Protein AF-A0A916TCN3-F1 (afdb_monomer_lite)

Sequence (273 aa):
MRTTDQKYGKAVLRIGADKDGTWIGVVILGGKVIGEKLHDEDRNRLRARLMNLAGTAHPNYFGMEGAIARFLKFMPGGFAGQRYTAHDGERRYKVDAHKTLMTLLPLTAAEKATDADGKTLAAAFKKDELWTHMPSLQESTRLREVLAEHGGAFLRAAAAFANGEFNSGIAGMRNAIAPHGTLTWPIATYLPFLWSPEQHMFLKPTATRDFAERIGHRFAIEYDSEITADVYRSLLDLADDTAAGIAQLGPADRIDVQSFIWVVGEYREENLP

pLDDT: mean 94.23, std 5.18, range [60.16, 98.88]

Secondary structure (DSSP, 8-state):
--EEEEEETTEEEEEEE-TTS-EEEEEEETTEEEEEEEEESSHHHHHHHHHHHHHTTSTT--HHHHHHHHHHHHSTTGGGSHHHHSTTSTTHHHHHHHHHHHHH--HHHHTT--HHHHHHHHHHHHTTTT-S--S-HHHHHHHHHHHHHHHHHHHHHHHHHHTT-HHHHHHHHHHHHGGG----HHHHHHHHHHH-TTT-----HHHHHHHHHHHT-THHHH--SS--HHHHHHHHHHHHHHHHHTGGG---SHHHHHHHHHHHHH--GGG--

Radius of gyration: 20.25 Å; chains: 1; bounding box: 44×29×62 Å

Organism: NCBI:txid1779358

Structure (mmCIF, N/CA/C/O backbone):
data_AF-A0A916TCN3-F1
#
_entry.id   AF-A0A916TCN3-F1
#
loop_
_atom_site.group_PDB
_atom_site.id
_atom_site.type_symbol
_atom_site.label_atom_id
_atom_site.label_alt_id
_atom_site.label_comp_id
_atom_site.label_asym_id
_atom_site.label_entity_id
_atom_site.label_seq_id
_atom_site.pdbx_PDB_ins_code
_atom_site.Cartn_x
_atom_site.Cartn_y
_atom_site.Cartn_z
_atom_site.occupancy
_atom_site.B_iso_or_equiv
_atom_site.auth_seq_id
_atom_site.auth_comp_id
_atom_site.auth_asym_id
_atom_site.auth_atom_id
_atom_site.pdbx_PDB_model_num
ATOM 1 N N . MET A 1 1 ? 5.441 2.539 38.676 1.00 60.16 1 MET A N 1
ATOM 2 C CA . MET A 1 1 ? 5.410 1.985 37.305 1.00 60.16 1 MET A CA 1
ATOM 3 C C . MET A 1 1 ? 5.711 3.124 36.343 1.00 60.16 1 MET A C 1
ATOM 5 O O . MET A 1 1 ? 5.004 4.123 36.391 1.00 60.16 1 MET A O 1
ATOM 9 N N . ARG A 1 2 ? 6.809 3.060 35.577 1.00 76.94 2 ARG A N 1
ATOM 10 C CA . ARG A 1 2 ? 7.176 4.135 34.638 1.00 76.94 2 ARG A CA 1
ATOM 11 C C . ARG A 1 2 ? 6.196 4.085 33.465 1.00 76.94 2 ARG A C 1
ATOM 13 O O . ARG A 1 2 ? 6.160 3.088 32.751 1.00 76.94 2 ARG A O 1
ATOM 20 N N . THR A 1 3 ? 5.382 5.120 33.307 1.00 85.19 3 THR A N 1
ATOM 21 C CA . THR A 1 3 ? 4.497 5.282 32.150 1.00 85.19 3 THR A CA 1
ATOM 22 C C . THR A 1 3 ? 5.115 6.257 31.158 1.00 85.19 3 THR A C 1
ATOM 24 O O . THR A 1 3 ? 5.844 7.171 31.544 1.00 85.19 3 THR A O 1
ATOM 27 N N . THR A 1 4 ? 4.830 6.066 29.877 1.00 91.19 4 THR A N 1
ATOM 28 C CA . THR A 1 4 ? 5.165 6.999 28.802 1.00 91.19 4 THR A CA 1
ATOM 29 C C . THR A 1 4 ? 3.874 7.510 28.188 1.00 91.19 4 THR A C 1
ATOM 31 O O . THR A 1 4 ? 3.019 6.711 27.804 1.00 91.19 4 THR A O 1
ATOM 34 N N . ASP A 1 5 ? 3.762 8.830 28.086 1.00 92.94 5 ASP A N 1
ATOM 35 C CA . ASP A 1 5 ? 2.663 9.496 27.398 1.00 92.94 5 ASP A CA 1
ATOM 36 C C . ASP A 1 5 ? 3.127 9.895 25.998 1.00 92.94 5 ASP A C 1
ATOM 38 O O . ASP A 1 5 ? 4.166 10.538 25.833 1.00 92.94 5 ASP A O 1
ATOM 42 N N . GLN A 1 6 ? 2.347 9.524 24.990 1.00 90.25 6 GLN A N 1
ATOM 43 C CA . GLN A 1 6 ? 2.579 9.893 23.601 1.00 90.25 6 GLN A CA 1
ATOM 44 C C . GLN A 1 6 ? 1.335 10.579 23.042 1.00 90.25 6 GLN A C 1
ATOM 46 O O . GLN A 1 6 ? 0.222 10.083 23.195 1.00 90.25 6 GLN A O 1
ATOM 51 N N . LYS A 1 7 ? 1.507 11.721 22.372 1.00 89.06 7 LYS A N 1
ATOM 52 C CA . LYS A 1 7 ? 0.395 12.395 21.690 1.00 89.06 7 LYS A CA 1
ATOM 53 C C . LYS A 1 7 ? 0.013 11.655 20.407 1.00 89.06 7 LYS A C 1
ATOM 55 O O . LYS A 1 7 ? 0.890 11.224 19.663 1.00 89.06 7 LYS A O 1
ATOM 60 N N . TYR A 1 8 ? -1.287 11.568 20.145 1.00 84.44 8 TYR A N 1
ATOM 61 C CA . TYR A 1 8 ? -1.874 11.020 18.926 1.00 84.44 8 TYR A CA 1
ATOM 62 C C . TYR A 1 8 ? -3.092 11.865 18.533 1.00 84.44 8 TYR A C 1
ATOM 64 O O . TYR A 1 8 ? -4.164 11.757 19.130 1.00 84.44 8 TYR A O 1
ATOM 72 N N . GLY A 1 9 ? -2.909 12.788 17.584 1.00 81.62 9 GLY A N 1
ATOM 73 C CA . GLY A 1 9 ? -3.906 13.820 17.291 1.00 81.62 9 GLY A CA 1
ATOM 74 C C . GLY A 1 9 ? -4.278 14.616 18.552 1.00 81.62 9 GLY A C 1
ATOM 75 O O . GLY A 1 9 ? -3.415 15.205 19.204 1.00 81.62 9 GLY A O 1
ATOM 76 N N . LYS A 1 10 ? -5.568 14.612 18.914 1.00 86.19 10 LYS A N 1
ATOM 77 C CA . LYS A 1 10 ? -6.085 15.222 20.158 1.00 86.19 10 LYS A CA 1
ATOM 78 C C . LYS A 1 10 ? -6.012 14.294 21.380 1.00 86.19 10 LYS A C 1
ATOM 80 O O . LYS A 1 10 ? -6.291 14.743 22.491 1.00 86.19 10 LYS A O 1
ATOM 85 N N . ALA A 1 11 ? -5.675 13.022 21.185 1.00 91.62 11 ALA A N 1
ATOM 86 C CA . ALA A 1 11 ? -5.582 12.025 22.240 1.00 91.62 11 ALA A CA 1
ATOM 87 C C . ALA A 1 11 ? -4.152 11.899 22.795 1.00 91.62 11 ALA A C 1
ATOM 89 O O . ALA A 1 11 ? -3.165 12.296 22.170 1.00 91.62 11 ALA A O 1
ATOM 90 N N . VAL A 1 12 ? -4.045 11.307 23.982 1.00 94.25 12 VAL A N 1
ATOM 91 C CA . VAL A 1 12 ? -2.795 10.872 24.607 1.00 94.25 12 VAL A CA 1
ATOM 92 C C . VAL A 1 12 ? -2.867 9.365 24.813 1.00 94.25 12 VAL A C 1
ATOM 94 O O . VAL A 1 12 ? -3.771 8.868 25.480 1.00 94.25 12 VAL A O 1
ATOM 97 N N . LEU A 1 13 ? -1.905 8.641 24.254 1.00 95.12 13 LEU A N 1
ATOM 98 C CA . LEU A 1 13 ? -1.701 7.221 24.505 1.00 95.12 13 LEU A CA 1
ATOM 99 C C . LEU A 1 13 ? -0.779 7.103 25.715 1.00 95.12 13 LEU A C 1
ATOM 101 O O . LEU A 1 13 ? 0.375 7.535 25.660 1.00 95.12 13 LEU A O 1
ATOM 105 N N . ARG A 1 14 ? -1.281 6.541 26.812 1.00 95.50 14 ARG A N 1
ATOM 106 C CA . ARG A 1 14 ? -0.484 6.286 28.014 1.00 95.50 14 ARG A CA 1
ATOM 107 C C . ARG A 1 14 ? -0.172 4.804 28.091 1.00 95.50 14 ARG A C 1
ATOM 109 O O . ARG A 1 14 ? -1.087 4.001 28.245 1.00 95.50 14 ARG A O 1
ATOM 116 N N . ILE A 1 15 ? 1.109 4.459 28.018 1.00 95.94 15 ILE A N 1
ATOM 117 C CA . ILE A 1 15 ? 1.599 3.075 28.030 1.00 95.94 15 ILE A CA 1
ATOM 118 C C . ILE A 1 15 ? 2.517 2.875 29.235 1.00 95.94 15 ILE A C 1
ATOM 120 O O . ILE A 1 15 ? 3.357 3.725 29.525 1.00 95.94 15 ILE A O 1
ATOM 124 N N . GLY A 1 16 ? 2.397 1.749 29.930 1.00 93.56 16 GLY A N 1
ATOM 125 C CA . GLY A 1 16 ? 3.313 1.337 30.993 1.00 93.56 16 GLY A CA 1
ATOM 126 C C . GLY A 1 16 ? 3.580 -0.165 30.966 1.00 93.56 16 GLY A C 1
ATOM 127 O O . GLY A 1 16 ? 2.872 -0.910 30.295 1.00 93.56 16 GLY A O 1
ATOM 128 N N . ALA A 1 17 ? 4.609 -0.595 31.693 1.00 91.50 17 ALA A N 1
ATOM 129 C CA . ALA A 1 17 ? 4.907 -2.013 31.900 1.00 91.50 17 ALA A CA 1
ATOM 130 C C . ALA A 1 17 ? 4.019 -2.589 33.009 1.00 91.50 17 ALA A C 1
ATOM 132 O O . ALA A 1 17 ? 3.982 -2.015 34.096 1.00 91.50 17 ALA A O 1
ATOM 133 N N . ASP A 1 18 ? 3.320 -3.687 32.746 1.00 87.31 18 ASP A N 1
ATOM 134 C CA . ASP A 1 18 ? 2.505 -4.402 33.728 1.00 87.31 18 ASP A CA 1
ATOM 135 C C . ASP A 1 18 ? 3.360 -5.345 34.599 1.00 87.31 18 ASP A C 1
ATOM 137 O O . ASP A 1 18 ? 4.574 -5.471 34.412 1.00 87.31 18 ASP A O 1
ATOM 141 N N . LYS A 1 19 ? 2.738 -5.992 35.590 1.00 78.88 19 LYS A N 1
ATOM 142 C CA . LYS A 1 19 ? 3.428 -6.832 36.585 1.00 78.88 19 LYS A CA 1
ATOM 143 C C . LYS A 1 19 ? 4.069 -8.096 36.002 1.00 78.88 19 LYS A C 1
ATOM 145 O O . LYS A 1 19 ? 5.081 -8.537 36.539 1.00 78.88 19 LYS A O 1
ATOM 150 N N . ASP A 1 20 ? 3.537 -8.612 34.897 1.00 84.00 20 ASP A N 1
ATOM 151 C CA . ASP A 1 20 ? 3.926 -9.911 34.328 1.00 84.00 20 ASP A CA 1
ATOM 152 C C . ASP A 1 20 ? 4.874 -9.785 33.121 1.00 84.00 20 ASP A C 1
ATOM 154 O O . ASP A 1 20 ? 5.005 -10.699 32.314 1.00 84.00 20 ASP A O 1
ATOM 158 N N . GLY A 1 21 ? 5.521 -8.626 32.953 1.00 78.94 21 GLY A N 1
ATOM 159 C CA . GLY A 1 21 ? 6.377 -8.346 31.792 1.00 78.94 21 GLY A CA 1
ATOM 160 C C . GLY A 1 21 ? 5.607 -7.984 30.516 1.00 78.94 21 GLY A C 1
ATOM 161 O O . GLY A 1 21 ? 6.226 -7.725 29.485 1.00 78.94 21 GLY A O 1
ATOM 162 N N . THR A 1 22 ? 4.277 -7.912 30.591 1.00 91.69 22 THR A N 1
ATOM 163 C CA . THR A 1 22 ? 3.406 -7.414 29.522 1.00 91.69 22 THR A CA 1
ATOM 164 C C . THR A 1 22 ? 3.315 -5.887 29.542 1.00 91.69 22 THR A C 1
ATOM 166 O O . THR A 1 22 ? 3.797 -5.207 30.453 1.00 91.69 22 THR A O 1
ATOM 169 N N . TRP A 1 23 ? 2.703 -5.319 28.509 1.00 94.94 23 TRP A N 1
ATOM 170 C CA . TRP A 1 23 ? 2.430 -3.895 28.393 1.00 94.94 23 TRP A CA 1
ATOM 171 C C . TRP A 1 23 ? 0.950 -3.625 28.565 1.00 94.94 23 TRP A C 1
ATOM 173 O O . TRP A 1 23 ? 0.095 -4.392 28.128 1.00 94.94 23 TRP A O 1
ATOM 183 N N . ILE A 1 24 ? 0.657 -2.476 29.158 1.00 95.44 24 ILE A N 1
ATOM 184 C CA . ILE A 1 24 ? -0.699 -2.030 29.419 1.00 95.44 24 ILE A CA 1
ATOM 185 C C . ILE A 1 24 ? -0.850 -0.569 29.028 1.00 95.44 24 ILE A C 1
ATOM 187 O O . ILE A 1 24 ? 0.056 0.244 29.246 1.00 95.44 24 ILE A O 1
ATOM 191 N N . GLY A 1 25 ? -1.995 -0.205 28.462 1.00 96.06 25 GLY A N 1
ATOM 192 C CA . GLY A 1 25 ? -2.215 1.176 28.076 1.00 96.06 25 GLY A CA 1
ATOM 193 C C . GLY A 1 25 ? -3.666 1.594 27.960 1.00 96.06 25 GLY A C 1
ATOM 194 O O . GLY A 1 25 ? -4.586 0.780 27.948 1.00 96.06 25 GLY A O 1
ATOM 195 N N . VAL A 1 26 ? -3.842 2.910 27.928 1.00 96.44 26 VAL A N 1
ATOM 196 C CA . VAL A 1 26 ? -5.136 3.584 27.815 1.00 96.44 26 VAL A CA 1
ATOM 197 C C . VAL A 1 26 ? -5.033 4.736 26.827 1.00 96.44 26 VAL A C 1
ATOM 199 O O . VAL A 1 26 ? -3.968 5.341 26.668 1.00 96.44 26 VAL A O 1
ATOM 202 N N . VAL A 1 27 ? -6.158 5.070 26.206 1.00 96.06 27 VAL A N 1
ATOM 203 C CA . VAL A 1 27 ? -6.303 6.282 25.401 1.00 96.06 27 VAL A CA 1
ATOM 204 C C . VAL A 1 27 ? -7.000 7.340 26.242 1.00 96.06 27 VAL A C 1
ATOM 206 O O . VAL A 1 27 ? -8.038 7.075 26.838 1.00 96.06 27 VAL A O 1
ATOM 209 N N . ILE A 1 28 ? -6.433 8.542 26.299 1.00 94.69 28 ILE A N 1
ATOM 210 C CA . ILE A 1 28 ? -6.987 9.684 27.026 1.00 94.69 28 ILE A CA 1
ATOM 211 C C . ILE A 1 28 ? -7.363 10.767 26.016 1.00 94.69 28 ILE A C 1
ATOM 213 O O . ILE A 1 28 ? -6.498 11.276 25.308 1.00 94.69 28 ILE A O 1
ATOM 217 N N . LEU A 1 29 ? -8.632 11.167 25.974 1.00 91.88 29 LEU A N 1
ATOM 218 C CA . LEU A 1 29 ? -9.137 12.245 25.123 1.00 91.88 29 LEU A CA 1
ATOM 219 C C . LEU A 1 29 ? -9.923 13.242 25.979 1.00 91.88 29 LEU A C 1
ATOM 221 O O . LEU A 1 29 ? -10.794 12.857 26.755 1.00 91.88 29 LEU A O 1
ATOM 225 N N . GLY A 1 30 ? -9.584 14.532 25.891 1.00 90.06 30 GLY A N 1
ATOM 226 C CA . GLY A 1 30 ? -10.228 15.565 26.717 1.00 90.06 30 GLY A CA 1
ATOM 227 C C . GLY A 1 30 ? -10.099 15.316 28.229 1.00 90.06 30 GLY A C 1
ATOM 228 O O . GLY A 1 30 ? -11.010 15.634 28.986 1.00 90.06 30 GLY A O 1
ATOM 229 N N . GLY A 1 31 ? -9.002 14.685 28.664 1.00 90.31 31 GLY A N 1
ATOM 230 C CA . GLY A 1 31 ? -8.753 14.342 30.070 1.00 90.31 31 GLY A CA 1
ATOM 231 C C . GLY A 1 31 ? -9.491 13.099 30.585 1.00 90.31 31 GLY A C 1
ATOM 232 O O . GLY A 1 31 ? -9.321 12.750 31.750 1.00 90.31 31 GLY A O 1
ATOM 233 N N . LYS A 1 32 ? -10.272 12.406 29.746 1.00 92.38 32 LYS A N 1
ATOM 234 C CA . LYS A 1 32 ? -10.985 11.172 30.108 1.00 92.38 32 LYS A CA 1
ATOM 235 C C . LYS A 1 32 ? -10.388 9.970 29.390 1.00 92.38 32 LYS A C 1
ATOM 237 O O . LYS A 1 32 ? -9.999 10.081 28.231 1.00 92.38 32 LYS A O 1
ATOM 242 N N . VAL A 1 33 ? -10.335 8.827 30.072 1.00 92.81 33 VAL A N 1
ATOM 243 C CA . VAL A 1 33 ? -10.012 7.550 29.424 1.00 92.81 33 VAL A CA 1
ATOM 244 C C . VAL A 1 33 ? -11.171 7.166 28.506 1.00 92.81 33 VAL A C 1
ATOM 246 O O . VAL A 1 33 ? -12.325 7.230 28.929 1.00 92.81 33 VAL A O 1
ATOM 249 N N . ILE A 1 34 ? -10.862 6.806 27.262 1.00 91.50 34 ILE A N 1
ATOM 250 C CA . ILE A 1 34 ? -11.833 6.310 26.284 1.00 91.50 34 ILE A CA 1
ATOM 251 C C . ILE A 1 34 ? -11.552 4.842 25.966 1.00 91.50 34 ILE A C 1
ATOM 253 O O . ILE A 1 34 ? -10.394 4.440 25.843 1.00 91.50 34 ILE A O 1
ATOM 257 N N . GLY A 1 35 ? -12.627 4.062 25.838 1.00 88.12 35 GLY A N 1
ATOM 258 C CA . GLY A 1 35 ? -12.558 2.615 25.654 1.00 88.12 35 GLY A CA 1
ATOM 259 C C . GLY A 1 35 ? -11.998 1.867 26.865 1.00 88.12 35 GLY A C 1
ATOM 260 O O . GLY A 1 35 ? -11.856 2.409 27.964 1.00 88.12 35 GLY A O 1
ATOM 261 N N . GLU A 1 36 ? -11.701 0.591 26.647 1.00 91.06 36 GLU A N 1
ATOM 262 C CA . GLU A 1 36 ? -11.125 -0.283 27.662 1.00 91.06 36 GLU A CA 1
ATOM 263 C C . GLU A 1 36 ? -9.601 -0.162 27.724 1.00 91.06 36 GLU A C 1
ATOM 265 O O . GLU A 1 36 ? -8.925 0.286 26.794 1.00 91.06 36 GLU A O 1
ATOM 270 N N . LYS A 1 37 ? -9.046 -0.595 28.854 1.00 93.75 37 LYS A N 1
ATOM 271 C CA . LYS A 1 37 ? -7.605 -0.724 29.030 1.00 93.75 37 LYS A CA 1
ATOM 272 C C . LYS A 1 37 ? -7.112 -1.910 28.212 1.00 93.75 37 LYS A C 1
ATOM 274 O O . LYS A 1 37 ? -7.618 -3.017 28.363 1.00 93.75 37 LYS A O 1
ATOM 279 N N . LEU A 1 38 ? -6.116 -1.681 27.365 1.00 94.94 38 LEU A N 1
ATOM 280 C CA . LEU A 1 38 ? -5.569 -2.719 26.501 1.00 94.94 38 LEU A CA 1
ATOM 281 C C . LEU A 1 38 ? -4.301 -3.309 27.110 1.00 94.94 38 LEU A C 1
ATOM 283 O O . LEU A 1 38 ? -3.499 -2.585 27.706 1.00 94.94 38 LEU A O 1
ATOM 287 N N . HIS A 1 39 ? -4.127 -4.613 26.913 1.00 94.50 39 HIS A N 1
ATOM 288 C CA . HIS A 1 39 ? -2.941 -5.371 27.289 1.00 94.50 39 HIS A CA 1
ATOM 289 C C . HIS A 1 39 ? -2.352 -6.049 26.048 1.00 94.50 39 HIS A C 1
ATOM 291 O O . HIS A 1 39 ? -3.098 -6.499 25.169 1.00 94.50 39 HIS A O 1
ATOM 297 N N . ASP A 1 40 ? -1.025 -6.107 25.971 1.00 94.25 40 ASP A N 1
ATOM 298 C CA . ASP A 1 40 ? -0.296 -6.832 24.928 1.00 94.25 40 ASP A CA 1
ATOM 299 C C . ASP A 1 40 ? 1.096 -7.229 25.428 1.00 94.25 40 ASP A C 1
ATOM 301 O O . ASP A 1 40 ? 1.711 -6.516 26.219 1.00 94.25 40 ASP A O 1
ATOM 305 N N . GLU A 1 41 ? 1.623 -8.344 24.940 1.00 94.25 41 GLU A N 1
ATOM 306 C CA . GLU A 1 41 ? 3.004 -8.758 25.208 1.00 94.25 41 GLU A CA 1
ATOM 307 C C . GLU A 1 41 ? 4.014 -7.897 24.434 1.00 94.25 41 GLU A C 1
ATOM 309 O O . GLU A 1 41 ? 5.149 -7.715 24.872 1.00 94.25 41 GLU A O 1
ATOM 314 N N . ASP A 1 42 ? 3.594 -7.310 23.308 1.00 93.00 42 ASP A N 1
ATOM 315 C CA . ASP A 1 42 ? 4.424 -6.451 22.471 1.00 93.00 42 ASP A CA 1
ATOM 316 C C . ASP A 1 42 ? 3.985 -4.986 22.575 1.00 93.00 42 ASP A C 1
ATOM 318 O O . ASP A 1 42 ? 2.843 -4.606 22.298 1.00 93.00 42 ASP A O 1
ATOM 322 N N . ARG A 1 43 ? 4.935 -4.124 22.943 1.00 92.44 43 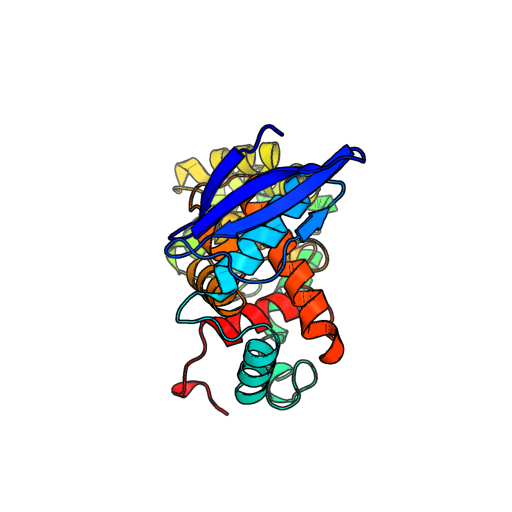ARG A N 1
ATOM 323 C CA . ARG A 1 43 ? 4.693 -2.691 23.129 1.00 92.44 43 ARG A CA 1
ATOM 324 C C . ARG A 1 43 ? 4.247 -1.982 21.849 1.00 92.44 43 ARG A C 1
ATOM 326 O O . ARG A 1 43 ? 3.449 -1.047 21.923 1.00 92.44 43 ARG A O 1
ATOM 333 N N . ASN A 1 44 ? 4.790 -2.368 20.698 1.00 90.56 44 ASN A N 1
ATOM 334 C CA . ASN A 1 44 ? 4.472 -1.750 19.415 1.00 90.56 44 ASN A CA 1
ATOM 335 C C . ASN A 1 44 ? 3.081 -2.178 18.942 1.00 90.56 44 ASN A C 1
ATOM 337 O O . ASN A 1 44 ? 2.316 -1.317 18.508 1.00 90.56 44 ASN A O 1
ATOM 341 N N . ARG A 1 45 ? 2.704 -3.453 19.120 1.00 91.69 45 ARG A N 1
ATOM 342 C CA . ARG A 1 45 ? 1.325 -3.908 18.866 1.00 91.69 45 ARG A CA 1
ATOM 343 C C . ARG A 1 45 ? 0.322 -3.219 19.782 1.00 91.69 45 ARG A C 1
ATOM 345 O O . ARG A 1 45 ? -0.697 -2.724 19.304 1.00 91.69 45 ARG A O 1
ATOM 352 N N . LEU A 1 46 ? 0.632 -3.093 21.077 1.00 94.44 46 LEU A N 1
ATOM 353 C CA . LEU A 1 46 ? -0.202 -2.322 22.002 1.00 94.44 46 LEU A CA 1
ATOM 354 C C . LEU A 1 46 ? -0.381 -0.882 21.517 1.00 94.44 46 LEU A C 1
ATOM 356 O O . LEU A 1 46 ? -1.497 -0.368 21.482 1.00 94.44 46 LEU A O 1
ATOM 360 N N . ARG A 1 47 ? 0.719 -0.222 21.141 1.00 92.75 47 ARG A N 1
ATOM 361 C CA . ARG A 1 47 ? 0.694 1.152 20.635 1.00 92.75 47 ARG A CA 1
ATOM 362 C C . ARG A 1 47 ? -0.198 1.271 19.400 1.00 92.75 47 ARG A C 1
ATOM 364 O O . ARG A 1 47 ? -1.037 2.166 19.377 1.00 92.75 47 ARG A O 1
ATOM 371 N N . ALA A 1 48 ? -0.057 0.375 18.426 1.00 90.38 48 ALA A N 1
ATOM 372 C CA . ALA A 1 48 ? -0.890 0.347 17.227 1.00 90.38 48 ALA A CA 1
ATOM 373 C C . ALA A 1 48 ? -2.386 0.191 17.563 1.00 90.38 48 ALA A C 1
ATOM 375 O O . ALA A 1 48 ? -3.216 0.969 17.096 1.00 90.38 48 ALA A O 1
ATOM 376 N N . ARG A 1 49 ? -2.733 -0.734 18.465 1.00 93.31 49 ARG A N 1
ATOM 377 C CA . ARG A 1 49 ? -4.120 -0.947 18.916 1.00 93.31 49 ARG A CA 1
ATOM 378 C C . ARG A 1 49 ? -4.695 0.266 19.654 1.00 93.31 49 ARG A C 1
ATOM 380 O O . ARG A 1 49 ? -5.854 0.615 19.451 1.00 93.31 49 ARG A O 1
ATOM 387 N N . LEU A 1 50 ? -3.891 0.948 20.473 1.00 94.44 50 LEU A N 1
ATOM 388 C CA . LEU A 1 50 ? -4.294 2.191 21.143 1.00 94.44 50 LEU A CA 1
ATOM 389 C C . LEU A 1 50 ? -4.497 3.346 20.152 1.00 94.44 50 LEU A C 1
ATOM 391 O O . LEU A 1 50 ? -5.408 4.149 20.336 1.00 94.44 50 LEU A O 1
ATOM 395 N N . MET A 1 51 ? -3.682 3.432 19.097 1.00 90.88 51 MET A N 1
ATOM 396 C CA . MET A 1 51 ? -3.885 4.396 18.009 1.00 90.88 51 MET A CA 1
ATOM 397 C C . MET A 1 51 ? -5.200 4.138 17.275 1.00 90.88 51 MET A C 1
ATOM 399 O O . MET A 1 51 ? -5.957 5.082 17.048 1.00 90.88 51 MET A O 1
ATOM 403 N N . ASN A 1 52 ? -5.504 2.870 16.985 1.00 90.50 52 ASN A N 1
ATOM 404 C CA . ASN A 1 52 ? -6.769 2.492 16.361 1.00 90.50 52 ASN A CA 1
ATOM 405 C C . ASN A 1 52 ? -7.963 2.852 17.268 1.00 90.50 52 ASN A C 1
ATOM 407 O O . ASN A 1 52 ? -8.918 3.495 16.835 1.00 90.50 52 ASN A O 1
ATOM 411 N N . LEU A 1 53 ? -7.875 2.548 18.570 1.00 91.44 53 LEU A N 1
ATOM 412 C CA . LEU A 1 53 ? -8.899 2.936 19.545 1.00 91.44 53 LEU A CA 1
ATOM 413 C C . LEU A 1 53 ? -9.096 4.459 19.597 1.00 91.44 53 LEU A C 1
ATOM 415 O O . LEU A 1 53 ? -10.227 4.937 19.619 1.00 91.44 53 LEU A O 1
ATOM 419 N N . ALA A 1 54 ? -8.014 5.238 19.568 1.00 89.62 54 ALA A N 1
ATOM 420 C CA . ALA A 1 54 ? -8.099 6.694 19.509 1.00 89.62 54 ALA A CA 1
ATOM 421 C C . ALA A 1 54 ? -8.745 7.201 18.205 1.00 89.62 54 ALA A C 1
ATOM 423 O O . ALA A 1 54 ? -9.464 8.201 18.231 1.00 89.62 54 ALA A O 1
ATOM 424 N N . GLY A 1 55 ? -8.521 6.506 17.085 1.00 85.25 55 GLY A N 1
ATOM 425 C CA . GLY A 1 55 ? -9.125 6.805 15.785 1.00 85.25 55 GLY A CA 1
ATOM 426 C C . GLY A 1 55 ? -10.653 6.717 15.783 1.00 85.25 55 GLY A C 1
ATOM 427 O O . GLY A 1 55 ? -11.301 7.473 15.064 1.00 85.25 55 GLY A O 1
ATOM 428 N N . THR A 1 56 ? -11.245 5.891 16.653 1.00 87.00 56 THR A N 1
ATOM 429 C CA . THR A 1 56 ? -12.713 5.767 16.779 1.00 87.00 56 THR A CA 1
ATOM 430 C C . THR A 1 56 ? -13.415 7.052 17.234 1.00 87.00 56 THR A C 1
ATOM 432 O O . THR A 1 56 ? -14.619 7.201 17.054 1.00 87.00 56 THR A O 1
ATOM 435 N N . ALA A 1 57 ? -12.673 8.012 17.795 1.00 84.38 57 ALA A N 1
ATOM 436 C CA . ALA A 1 57 ? -13.207 9.310 18.197 1.00 84.38 57 ALA A CA 1
ATOM 437 C C . ALA A 1 57 ? -13.246 10.349 17.054 1.00 84.38 57 ALA A C 1
ATOM 439 O O . ALA A 1 57 ? -13.613 11.504 17.290 1.00 84.38 57 ALA A O 1
ATOM 440 N N . HIS A 1 58 ? -12.823 9.991 15.835 1.00 83.12 58 HIS A N 1
ATOM 441 C CA . HIS A 1 58 ? -12.817 10.903 14.691 1.00 83.12 58 HIS A CA 1
ATOM 442 C C . HIS A 1 58 ? -14.250 11.215 14.204 1.00 83.12 58 HIS A C 1
ATOM 444 O O . HIS A 1 58 ? -15.073 10.306 14.154 1.00 83.12 58 HIS A O 1
ATOM 450 N N . PRO A 1 59 ? -14.582 12.456 13.782 1.00 83.44 59 PRO A N 1
ATOM 451 C CA . PRO A 1 59 ? -15.944 12.803 13.347 1.00 83.44 59 PRO A CA 1
ATOM 452 C C . PRO A 1 59 ? -16.465 11.994 12.153 1.00 83.44 59 PRO A C 1
ATOM 454 O O . PRO A 1 59 ? -17.667 11.779 12.042 1.00 83.44 59 PRO A O 1
ATOM 457 N N . ASN A 1 60 ? -15.565 11.545 11.272 1.00 85.25 60 ASN A N 1
ATOM 458 C CA . ASN A 1 60 ? -15.915 10.738 10.099 1.00 85.25 60 ASN A CA 1
ATOM 459 C C . ASN A 1 60 ? -15.934 9.227 10.394 1.00 85.25 60 ASN A C 1
ATOM 461 O O . ASN A 1 60 ? -16.140 8.438 9.475 1.00 85.25 60 ASN A O 1
ATOM 465 N N . TYR A 1 61 ? -15.674 8.812 11.639 1.00 90.69 61 TYR A N 1
ATOM 466 C CA . TYR A 1 61 ? -15.632 7.402 12.006 1.00 90.69 61 TYR A CA 1
ATOM 467 C C . TYR A 1 61 ? -17.020 6.759 11.897 1.00 90.69 61 TYR A C 1
ATOM 469 O O . TYR A 1 61 ? -17.987 7.220 12.502 1.00 90.69 61 TYR A O 1
ATOM 477 N N . PHE A 1 62 ? -17.096 5.651 11.165 1.00 91.56 62 PHE A N 1
ATOM 478 C CA . PHE A 1 62 ? -18.264 4.769 11.119 1.00 91.56 62 PHE A CA 1
ATOM 479 C C . PHE A 1 62 ? -17.895 3.277 11.210 1.00 91.56 62 PHE A C 1
ATOM 481 O O . PHE A 1 62 ? -18.768 2.416 11.101 1.00 91.56 62 PHE A O 1
ATOM 488 N N . GLY A 1 63 ? -16.613 2.963 11.423 1.00 94.56 63 GLY A N 1
ATOM 489 C CA . GLY A 1 63 ? -16.121 1.605 11.645 1.00 94.56 63 GLY A CA 1
ATOM 490 C C . GLY A 1 63 ? -16.195 0.690 10.418 1.00 94.56 63 GLY A C 1
ATOM 491 O O . GLY A 1 63 ? -16.648 1.070 9.337 1.00 94.56 63 GLY A O 1
ATOM 492 N N . MET A 1 64 ? -15.735 -0.551 10.587 1.00 97.19 64 MET A N 1
ATOM 493 C CA . MET A 1 64 ? -15.706 -1.533 9.496 1.00 97.19 64 MET A CA 1
ATOM 494 C C . MET A 1 64 ? -17.114 -1.927 9.022 1.00 97.19 64 MET A C 1
ATOM 496 O O . MET A 1 64 ? -17.355 -2.017 7.822 1.00 97.19 64 MET A O 1
ATOM 500 N N . GLU A 1 65 ? -18.078 -2.085 9.933 1.00 96.62 65 GLU A N 1
ATOM 501 C CA . GLU A 1 65 ? -19.468 -2.398 9.563 1.00 96.62 65 GLU A CA 1
ATOM 502 C C . GLU A 1 65 ? -20.105 -1.281 8.725 1.00 96.62 65 GLU A C 1
ATOM 504 O O . GLU A 1 65 ? -20.746 -1.553 7.707 1.00 96.62 65 GLU A O 1
ATOM 509 N N . GLY A 1 66 ? -19.870 -0.014 9.089 1.00 96.88 66 GLY A N 1
ATOM 510 C CA . GLY A 1 66 ? -20.305 1.128 8.288 1.00 96.88 66 GLY A CA 1
ATOM 511 C C . GLY A 1 66 ? -19.615 1.179 6.922 1.00 96.88 66 GLY A C 1
ATOM 512 O O . GLY A 1 66 ? -20.257 1.510 5.922 1.00 96.88 66 GLY A O 1
ATOM 513 N N . ALA A 1 67 ? -18.338 0.786 6.845 1.00 97.81 67 ALA A N 1
ATOM 514 C CA . ALA A 1 67 ? -17.605 0.677 5.583 1.00 97.81 67 ALA A CA 1
ATOM 515 C C . ALA A 1 67 ? -18.212 -0.393 4.673 1.00 97.81 67 ALA A C 1
ATOM 517 O O . ALA A 1 67 ? -18.442 -0.131 3.494 1.00 97.81 67 ALA A O 1
ATOM 518 N N . ILE A 1 68 ? -18.542 -1.559 5.231 1.00 98.44 68 ILE A N 1
ATOM 519 C CA . ILE A 1 68 ? -19.216 -2.651 4.523 1.00 98.44 68 ILE A CA 1
ATOM 520 C C . ILE A 1 68 ? -20.588 -2.199 4.020 1.00 98.44 68 ILE A C 1
ATOM 522 O O . ILE A 1 68 ? -20.885 -2.359 2.837 1.00 98.44 68 ILE A O 1
ATOM 526 N N . ALA A 1 69 ? -21.406 -1.583 4.877 1.00 97.81 69 ALA A N 1
ATOM 527 C CA . ALA A 1 69 ? -22.724 -1.085 4.491 1.00 97.81 69 ALA A CA 1
ATOM 528 C C . ALA A 1 69 ? -22.630 -0.045 3.364 1.00 97.81 69 ALA A C 1
ATOM 530 O O . ALA A 1 69 ? -23.383 -0.101 2.388 1.00 97.81 69 ALA A O 1
ATOM 531 N N . ARG A 1 70 ? -21.662 0.877 3.456 1.00 96.88 70 ARG A N 1
ATOM 532 C CA . ARG A 1 70 ? -21.388 1.857 2.400 1.00 96.88 70 ARG A CA 1
ATOM 533 C C . ARG A 1 70 ? -20.958 1.177 1.103 1.00 96.88 70 ARG A C 1
ATOM 535 O O . ARG A 1 70 ? -21.495 1.514 0.053 1.00 96.88 70 ARG A O 1
ATOM 542 N N . PHE A 1 71 ? -20.019 0.236 1.164 1.00 98.06 71 PHE A N 1
ATOM 543 C CA . PHE A 1 71 ? -19.550 -0.502 -0.005 1.00 98.06 71 PHE A CA 1
ATOM 544 C C . PHE A 1 71 ? -20.702 -1.222 -0.708 1.00 98.06 71 PHE A C 1
ATOM 546 O O . PHE A 1 71 ? -20.878 -1.049 -1.909 1.00 98.06 71 PHE A O 1
ATOM 553 N N . LEU A 1 72 ? -21.546 -1.940 0.039 1.00 97.94 72 LEU A N 1
ATOM 554 C CA . LEU A 1 72 ? -22.695 -2.667 -0.507 1.00 97.94 72 LEU A CA 1
ATOM 555 C C . LEU A 1 72 ? -23.768 -1.749 -1.110 1.00 97.94 72 LEU A C 1
ATOM 557 O O . LEU A 1 72 ? -24.456 -2.160 -2.043 1.00 97.94 72 LEU A O 1
ATOM 561 N N . LYS A 1 73 ? -23.891 -0.503 -0.632 1.00 97.12 73 LYS A N 1
ATOM 562 C CA . LYS A 1 73 ? -24.767 0.509 -1.247 1.00 97.12 73 LYS A CA 1
ATOM 563 C C . LYS A 1 73 ? -24.313 0.861 -2.671 1.00 97.12 73 LYS A C 1
ATOM 565 O O . LYS A 1 73 ? -25.149 1.030 -3.552 1.00 97.12 73 LYS A O 1
ATOM 570 N N . PHE A 1 74 ? -23.002 0.973 -2.894 1.00 96.38 74 PHE A N 1
ATOM 571 C CA . PHE A 1 74 ? -22.424 1.287 -4.208 1.00 96.38 74 PHE A CA 1
ATOM 572 C C . PHE A 1 74 ? -22.210 0.058 -5.089 1.00 96.38 74 PHE A C 1
ATOM 574 O O . PHE A 1 74 ? -22.293 0.162 -6.310 1.00 96.38 74 PHE A O 1
ATOM 581 N N . MET A 1 75 ? -21.952 -1.096 -4.474 1.00 96.94 75 MET A N 1
ATOM 582 C CA . MET A 1 75 ? -21.674 -2.371 -5.128 1.00 96.94 75 MET A CA 1
ATOM 583 C C . MET A 1 75 ? -22.666 -3.438 -4.642 1.00 96.94 75 MET A C 1
ATOM 585 O O . MET A 1 75 ? -22.299 -4.302 -3.837 1.00 96.94 75 MET A O 1
ATOM 589 N N . PRO A 1 76 ? -23.933 -3.407 -5.106 1.00 96.56 76 PRO A N 1
ATOM 590 C CA . PRO A 1 76 ? -24.903 -4.442 -4.767 1.00 96.56 76 PRO A CA 1
ATOM 591 C C . PRO A 1 76 ? -24.379 -5.837 -5.132 1.00 96.56 76 PRO A C 1
ATOM 593 O O . PRO A 1 76 ? -23.907 -6.061 -6.248 1.00 96.56 76 PRO A O 1
ATOM 596 N N . GLY A 1 77 ? -24.451 -6.775 -4.184 1.00 95.62 77 GLY A N 1
ATOM 597 C CA . GLY A 1 77 ? -23.882 -8.123 -4.325 1.00 95.62 77 GLY A CA 1
ATOM 598 C C . GLY A 1 77 ? -22.387 -8.234 -3.989 1.00 95.62 77 GLY A C 1
ATOM 599 O O . GLY A 1 77 ? -21.820 -9.318 -4.103 1.00 95.62 77 GLY A O 1
ATOM 600 N N . GLY A 1 78 ? -21.745 -7.145 -3.554 1.00 97.12 78 GLY A N 1
ATOM 601 C CA . GLY A 1 78 ? -20.351 -7.138 -3.112 1.00 97.12 78 GLY A CA 1
ATOM 602 C C . GLY A 1 78 ? -19.369 -7.527 -4.220 1.00 97.12 78 GLY A C 1
ATOM 603 O O . GLY A 1 78 ? -19.564 -7.175 -5.383 1.00 97.12 78 GLY A O 1
ATOM 604 N N . PHE A 1 79 ? -18.323 -8.280 -3.869 1.00 97.50 79 PHE A N 1
ATOM 605 C CA . PHE A 1 79 ? -17.279 -8.701 -4.815 1.00 97.50 79 PHE A CA 1
ATOM 606 C C . PHE A 1 79 ? -17.749 -9.726 -5.860 1.00 97.50 79 PHE A C 1
ATOM 608 O O . PHE A 1 79 ? -17.102 -9.902 -6.888 1.00 97.50 79 PHE A O 1
ATOM 615 N N . ALA A 1 80 ? -18.897 -10.369 -5.638 1.00 95.38 80 ALA A N 1
ATOM 616 C CA . ALA A 1 80 ? -19.551 -11.232 -6.622 1.00 95.38 80 ALA A CA 1
ATOM 617 C C . ALA A 1 80 ? -20.660 -10.503 -7.408 1.00 95.38 80 ALA A C 1
ATOM 619 O O . ALA A 1 80 ? -21.292 -11.088 -8.288 1.00 95.38 80 ALA A O 1
ATOM 620 N N . GLY A 1 81 ? -20.923 -9.233 -7.087 1.00 95.69 81 GLY A N 1
ATOM 621 C CA . GLY A 1 81 ? -21.995 -8.445 -7.678 1.00 95.69 81 GLY A CA 1
ATOM 622 C C . GLY A 1 81 ? -21.762 -8.138 -9.156 1.00 95.69 81 GLY A C 1
ATOM 623 O O . GLY A 1 81 ? -20.626 -7.951 -9.604 1.00 95.69 81 GLY A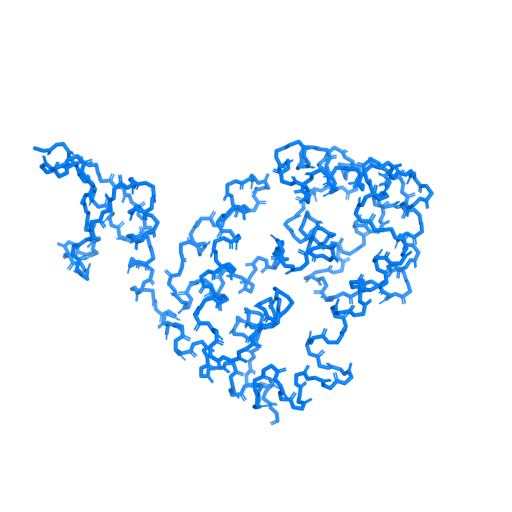 O 1
ATOM 624 N N . GLN A 1 82 ? -22.852 -8.022 -9.921 1.00 94.50 82 GLN A N 1
ATOM 625 C CA . GLN A 1 82 ? -22.795 -7.750 -11.362 1.00 94.50 82 GLN A CA 1
ATOM 626 C C . GLN A 1 82 ? -22.057 -6.442 -11.671 1.00 94.50 82 GLN A C 1
ATOM 628 O O . GLN A 1 82 ? -21.227 -6.419 -12.569 1.00 94.50 82 GLN A O 1
ATOM 633 N N . ARG A 1 83 ? -22.302 -5.367 -10.907 1.00 94.19 83 ARG A N 1
ATOM 634 C CA . ARG A 1 83 ? -21.623 -4.071 -11.099 1.00 94.19 83 ARG A CA 1
ATOM 635 C C . ARG A 1 83 ? -20.115 -4.162 -10.865 1.00 94.19 83 ARG A C 1
ATOM 637 O O . ARG A 1 83 ? -19.343 -3.534 -11.575 1.00 94.19 83 ARG A O 1
ATOM 644 N N . TYR A 1 84 ? -19.697 -4.952 -9.879 1.00 94.81 84 TYR A N 1
ATOM 645 C CA . TYR A 1 84 ? -18.286 -5.097 -9.531 1.00 94.81 84 TYR A CA 1
ATOM 646 C C . TYR A 1 84 ? -17.511 -5.940 -10.554 1.00 94.81 84 TYR A C 1
ATOM 648 O O . TYR A 1 84 ? -16.361 -5.640 -10.877 1.00 94.81 84 TYR A O 1
ATOM 656 N N . THR A 1 85 ? -18.159 -6.984 -11.076 1.00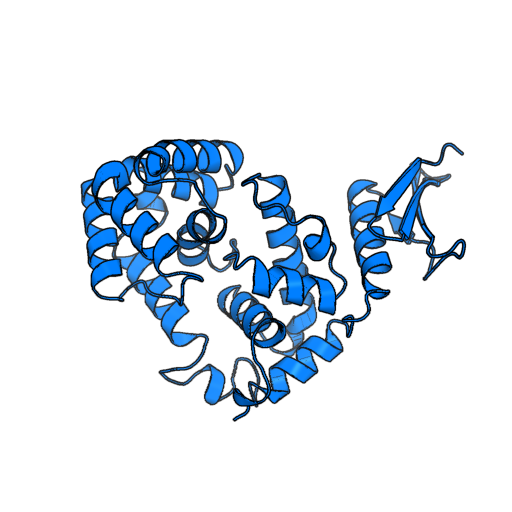 92.31 85 THR A N 1
ATOM 657 C CA . THR A 1 85 ? -17.573 -7.967 -12.003 1.00 92.31 85 THR A CA 1
ATOM 658 C C . THR A 1 85 ? -17.820 -7.657 -13.481 1.00 92.31 85 THR A C 1
ATOM 660 O O . THR A 1 85 ? -17.290 -8.361 -14.344 1.00 92.31 85 THR A O 1
ATOM 663 N N . ALA A 1 86 ? -18.602 -6.613 -13.781 1.00 91.31 86 ALA A N 1
ATOM 664 C CA . ALA A 1 86 ? -18.848 -6.131 -15.133 1.00 91.31 86 ALA A CA 1
ATOM 665 C C . ALA A 1 86 ? -17.542 -5.805 -15.872 1.00 91.31 86 ALA A C 1
ATOM 667 O O . ALA A 1 86 ? -16.479 -5.625 -15.276 1.00 91.31 86 ALA A O 1
ATOM 668 N N . HIS A 1 87 ? -17.633 -5.710 -17.198 1.00 84.81 87 HIS A N 1
ATOM 669 C CA . HIS A 1 87 ? -16.494 -5.384 -18.056 1.00 84.81 87 HIS A CA 1
ATOM 670 C C . HIS A 1 87 ? -15.818 -4.057 -17.660 1.00 84.81 87 HIS A C 1
ATOM 672 O O . HIS A 1 87 ? -14.596 -3.958 -17.678 1.00 84.81 87 HIS A O 1
ATOM 678 N N . ASP A 1 88 ? -16.612 -3.061 -17.278 1.00 84.56 88 ASP A N 1
ATOM 679 C CA . ASP A 1 88 ? -16.204 -1.745 -16.780 1.00 84.56 88 ASP A CA 1
ATOM 680 C C . ASP A 1 88 ? -16.150 -1.665 -15.241 1.00 84.56 88 ASP A C 1
ATOM 682 O O . ASP A 1 88 ? -15.953 -0.591 -14.673 1.00 84.56 88 ASP A O 1
ATOM 686 N N . GLY A 1 89 ? -16.311 -2.801 -14.557 1.00 88.31 89 GLY A N 1
ATOM 687 C CA . GLY A 1 89 ? -16.311 -2.898 -13.103 1.00 88.31 89 GLY A CA 1
ATOM 688 C C . GLY A 1 89 ? -14.926 -2.721 -12.475 1.00 88.31 89 GLY A C 1
ATOM 689 O O . GLY A 1 89 ? -13.882 -2.883 -13.113 1.00 88.31 89 GLY A O 1
ATOM 690 N N . GLU A 1 90 ? -14.910 -2.435 -11.170 1.00 90.38 90 GLU A N 1
ATOM 691 C CA . GLU A 1 90 ? -13.696 -2.050 -10.434 1.00 90.38 90 GLU A CA 1
ATOM 692 C C . GLU A 1 90 ? -12.574 -3.099 -10.431 1.00 90.38 90 GLU A C 1
ATOM 694 O O . GLU A 1 90 ? -11.398 -2.738 -10.320 1.00 90.38 90 GLU A O 1
ATOM 699 N N . ARG A 1 91 ? -12.904 -4.391 -10.553 1.00 93.50 91 ARG A N 1
ATOM 700 C CA . ARG A 1 91 ? -11.904 -5.471 -10.536 1.00 93.50 91 ARG A CA 1
ATOM 701 C C . ARG A 1 91 ? -11.235 -5.680 -11.890 1.00 93.50 91 ARG A C 1
ATOM 703 O O . ARG A 1 91 ? -10.040 -5.976 -11.940 1.00 93.50 91 ARG A O 1
ATOM 710 N N . ARG A 1 92 ? -11.998 -5.575 -12.983 1.00 92.31 92 ARG A N 1
ATOM 711 C CA . ARG A 1 92 ? -11.612 -6.129 -14.289 1.00 92.31 92 ARG A CA 1
ATOM 712 C C . ARG A 1 92 ? -10.330 -5.507 -14.826 1.00 92.31 92 ARG A C 1
ATOM 714 O O . ARG A 1 92 ? -9.372 -6.232 -15.072 1.00 92.31 92 ARG A O 1
ATOM 721 N N . TYR A 1 93 ? -10.279 -4.181 -14.895 1.00 91.44 93 TYR A N 1
ATOM 722 C CA . TYR A 1 93 ? -9.121 -3.469 -15.433 1.00 91.44 93 TYR A CA 1
ATOM 723 C C . TYR A 1 93 ? -7.837 -3.695 -14.612 1.00 91.44 93 TYR A C 1
ATOM 725 O O . TYR A 1 93 ? -6.745 -3.732 -15.172 1.00 91.44 93 TYR A O 1
ATOM 733 N N . LYS A 1 94 ? -7.942 -3.905 -13.289 1.00 93.94 94 LYS A N 1
ATOM 734 C CA . LYS A 1 94 ? -6.786 -4.193 -12.415 1.00 93.94 94 LYS A CA 1
ATOM 735 C C . LYS A 1 94 ? -6.249 -5.602 -12.645 1.00 93.94 94 LYS A C 1
ATOM 737 O O . LYS A 1 94 ? -5.039 -5.792 -12.730 1.00 93.94 94 LYS A O 1
ATOM 742 N N . VAL A 1 95 ? -7.149 -6.578 -12.778 1.00 95.62 95 VAL A N 1
ATOM 743 C CA . VAL A 1 95 ? -6.789 -7.964 -13.111 1.00 95.62 95 VAL A CA 1
ATOM 744 C C . VAL A 1 95 ? -6.164 -8.045 -14.501 1.00 95.62 95 VAL A C 1
ATOM 746 O O . VAL A 1 95 ? -5.185 -8.766 -14.686 1.00 95.62 95 VAL A O 1
ATOM 749 N N . ASP A 1 96 ? -6.701 -7.309 -15.470 1.00 94.88 96 ASP A N 1
ATOM 750 C CA . ASP A 1 96 ? -6.163 -7.291 -16.828 1.00 94.88 96 ASP A CA 1
ATOM 751 C C . ASP A 1 96 ? -4.771 -6.634 -16.856 1.00 94.88 96 ASP A C 1
ATOM 753 O O . ASP A 1 96 ? -3.845 -7.217 -17.417 1.00 94.88 96 ASP A O 1
ATOM 757 N N . ALA A 1 97 ? -4.562 -5.523 -16.136 1.00 95.75 97 ALA A N 1
ATOM 758 C CA . ALA A 1 97 ? -3.237 -4.916 -15.974 1.00 95.75 97 ALA A CA 1
ATOM 759 C C . ALA A 1 97 ? -2.227 -5.851 -15.275 1.00 95.75 97 ALA A C 1
ATOM 761 O O . ALA A 1 97 ? -1.085 -5.953 -15.724 1.00 95.75 97 ALA A O 1
ATOM 762 N N . HIS A 1 98 ? -2.637 -6.573 -14.223 1.00 96.69 98 HIS A N 1
ATOM 763 C CA . HIS A 1 98 ? -1.813 -7.605 -13.576 1.00 96.69 98 HIS A CA 1
ATOM 764 C C . HIS A 1 98 ? -1.386 -8.684 -14.583 1.00 96.69 98 HIS A C 1
ATOM 766 O O . HIS A 1 98 ? -0.198 -8.962 -14.728 1.00 96.69 98 HIS A O 1
ATOM 772 N N . LYS A 1 99 ? -2.329 -9.254 -15.346 1.00 97.31 99 LYS A N 1
ATOM 773 C CA . LYS A 1 99 ? -2.033 -10.295 -16.348 1.00 97.31 99 LYS A CA 1
ATOM 774 C C . LYS A 1 99 ? -1.109 -9.796 -17.456 1.00 97.31 99 LYS A C 1
ATOM 776 O O . LYS A 1 99 ? -0.183 -10.511 -17.846 1.00 97.31 99 LYS A O 1
ATOM 781 N N . THR A 1 100 ? -1.343 -8.581 -17.947 1.00 97.62 100 THR A N 1
ATOM 782 C CA . THR A 1 100 ? -0.475 -7.931 -18.933 1.00 97.62 100 THR A CA 1
ATOM 783 C C . THR A 1 100 ? 0.935 -7.779 -18.374 1.00 97.62 100 THR A C 1
ATOM 785 O O . THR A 1 100 ? 1.889 -8.204 -19.023 1.00 97.62 100 THR A O 1
ATOM 788 N N . LEU A 1 101 ? 1.086 -7.256 -17.151 1.00 98.06 101 LEU A N 1
ATOM 789 C CA . LEU A 1 101 ? 2.396 -7.103 -16.519 1.00 98.06 101 LEU A CA 1
ATOM 790 C C . LEU A 1 101 ? 3.101 -8.451 -16.346 1.00 98.06 101 LEU A C 1
ATOM 792 O O . LEU A 1 101 ? 4.262 -8.570 -16.717 1.00 98.06 101 LEU A O 1
ATOM 796 N N . MET A 1 102 ? 2.402 -9.478 -15.861 1.00 97.81 102 MET A N 1
ATOM 797 C CA . MET A 1 102 ? 2.972 -10.819 -15.689 1.00 97.81 102 MET A CA 1
ATOM 798 C C . MET A 1 102 ? 3.398 -11.467 -17.013 1.00 97.81 102 MET A C 1
ATOM 800 O O . MET A 1 102 ? 4.326 -12.272 -17.023 1.00 97.81 102 MET A O 1
ATOM 804 N N . THR A 1 103 ? 2.750 -11.106 -18.124 1.00 97.94 103 THR A N 1
ATOM 805 C CA . THR A 1 103 ? 3.120 -11.570 -19.470 1.00 97.94 103 THR A CA 1
ATOM 806 C C . THR A 1 103 ? 4.331 -10.816 -20.019 1.00 97.94 103 THR A C 1
ATOM 808 O O . THR A 1 103 ? 5.214 -11.425 -20.616 1.00 97.94 103 THR A O 1
ATOM 811 N N . LEU A 1 104 ? 4.373 -9.493 -19.835 1.00 97.94 104 LEU A N 1
ATOM 812 C CA . LEU A 1 104 ? 5.437 -8.640 -20.369 1.00 97.94 104 LEU A CA 1
ATOM 813 C C . LEU A 1 104 ? 6.727 -8.733 -19.553 1.00 97.94 104 LEU A C 1
ATOM 815 O O . LEU A 1 104 ? 7.813 -8.779 -20.122 1.00 97.94 104 LEU A O 1
ATOM 819 N N . LEU A 1 105 ? 6.607 -8.713 -18.227 1.00 98.50 105 LEU A N 1
ATOM 820 C CA . LEU A 1 105 ? 7.730 -8.694 -17.303 1.00 98.50 105 LEU A CA 1
ATOM 821 C C . LEU A 1 105 ? 7.299 -9.220 -15.919 1.00 98.50 105 LEU A C 1
ATOM 823 O O . LEU A 1 105 ? 6.973 -8.423 -15.032 1.00 98.50 105 LEU A O 1
ATOM 827 N N . PRO A 1 106 ? 7.297 -10.547 -15.701 1.00 98.25 106 PRO A N 1
ATOM 828 C CA . PRO A 1 106 ? 7.042 -11.110 -14.377 1.00 98.25 106 PRO A CA 1
ATOM 829 C C . PRO A 1 106 ? 8.128 -10.677 -13.380 1.00 98.25 106 PRO A C 1
ATOM 831 O O . PRO A 1 106 ? 9.258 -10.375 -13.772 1.00 98.25 106 PRO A O 1
ATOM 834 N N . LEU A 1 107 ? 7.808 -10.693 -12.081 1.00 98.19 107 LEU A N 1
ATOM 835 C CA . LEU A 1 107 ? 8.696 -10.209 -11.012 1.00 98.19 107 LEU A CA 1
ATOM 836 C C . LEU A 1 107 ? 10.116 -10.803 -11.079 1.00 98.19 107 LEU A C 1
ATOM 838 O O . LEU A 1 107 ? 11.098 -10.071 -11.007 1.00 98.19 107 LEU A O 1
ATOM 842 N N . THR A 1 108 ? 10.235 -12.110 -11.312 1.00 97.75 108 THR A N 1
ATOM 843 C CA . THR A 1 108 ? 11.532 -12.803 -11.411 1.00 97.75 108 THR A CA 1
ATOM 844 C C . THR A 1 108 ? 12.388 -12.323 -12.587 1.00 97.75 108 THR A C 1
ATOM 846 O O . THR A 1 108 ? 13.615 -12.330 -12.508 1.00 97.75 108 THR A O 1
ATOM 849 N N . ALA A 1 109 ? 11.767 -11.881 -13.684 1.00 98.25 109 ALA A N 1
ATOM 850 C CA . ALA A 1 109 ? 12.476 -11.254 -14.796 1.00 98.25 109 ALA A CA 1
ATOM 851 C C . ALA A 1 109 ? 12.850 -9.799 -14.468 1.00 98.25 109 ALA A C 1
ATOM 853 O O . ALA A 1 109 ? 13.931 -9.340 -14.843 1.00 98.25 109 ALA A O 1
ATOM 854 N N . ALA A 1 110 ? 12.000 -9.092 -13.714 1.00 98.38 110 ALA A N 1
ATOM 855 C CA . ALA A 1 110 ? 12.225 -7.704 -13.323 1.00 98.38 110 ALA A CA 1
ATOM 856 C C . ALA A 1 110 ? 13.492 -7.509 -12.465 1.00 98.38 110 ALA A C 1
ATOM 858 O O . ALA A 1 110 ? 14.151 -6.476 -12.577 1.00 98.38 110 ALA A O 1
ATOM 859 N N . GLU A 1 111 ? 13.906 -8.521 -11.695 1.00 98.12 111 GLU A N 1
ATOM 860 C CA . GLU A 1 111 ? 15.172 -8.537 -10.934 1.00 98.12 111 GLU A CA 1
ATOM 861 C C . GLU A 1 111 ? 16.417 -8.323 -11.809 1.00 98.12 111 GLU A C 1
ATOM 863 O O . GLU A 1 111 ? 17.446 -7.826 -11.345 1.00 98.12 111 GLU A O 1
ATOM 868 N N . LYS A 1 112 ? 16.324 -8.676 -13.095 1.00 98.31 112 LYS A N 1
ATOM 869 C CA . LYS A 1 112 ? 17.393 -8.527 -14.091 1.00 98.31 112 LYS A CA 1
ATOM 870 C C . LYS A 1 112 ? 16.974 -7.624 -15.251 1.00 98.31 112 LYS A C 1
ATOM 872 O O . LYS A 1 112 ? 17.606 -7.669 -16.304 1.00 98.31 112 LYS A O 1
ATOM 877 N N . ALA A 1 113 ? 15.942 -6.801 -15.052 1.00 98.50 113 ALA A N 1
ATOM 878 C CA . ALA A 1 113 ? 15.399 -5.936 -16.089 1.00 98.50 113 ALA A CA 1
ATOM 879 C C . ALA A 1 113 ? 16.468 -5.031 -16.706 1.00 98.50 113 ALA A C 1
ATOM 881 O O . ALA A 1 113 ? 17.350 -4.500 -16.026 1.00 98.50 113 ALA A O 1
ATOM 882 N N . THR A 1 114 ? 16.335 -4.816 -18.002 1.00 98.69 114 THR A N 1
ATOM 883 C CA . THR A 1 114 ? 17.125 -3.915 -18.833 1.00 98.69 114 THR A CA 1
ATOM 884 C C . THR A 1 114 ? 16.290 -2.701 -19.238 1.00 98.69 114 THR A C 1
ATOM 886 O O . THR A 1 114 ? 15.075 -2.656 -19.043 1.00 98.69 114 THR A O 1
ATOM 889 N N . ASP A 1 115 ? 16.916 -1.704 -19.861 1.00 98.38 115 ASP A N 1
ATOM 890 C CA . ASP A 1 115 ? 16.173 -0.559 -20.401 1.00 98.38 115 ASP A CA 1
ATOM 891 C C . ASP A 1 115 ? 15.258 -0.948 -21.576 1.00 98.38 115 ASP A C 1
ATOM 893 O O . ASP A 1 115 ? 14.301 -0.236 -21.876 1.00 98.38 115 ASP A O 1
ATOM 897 N N . ALA A 1 116 ? 15.501 -2.090 -22.232 1.00 98.31 116 ALA A N 1
ATOM 898 C CA . ALA A 1 116 ? 14.588 -2.622 -23.243 1.00 98.31 116 ALA A CA 1
ATOM 899 C C . ALA A 1 116 ? 13.266 -3.108 -22.619 1.00 98.31 116 ALA A C 1
ATOM 901 O O . ALA A 1 116 ? 12.193 -2.854 -23.174 1.00 98.31 116 ALA A O 1
ATOM 902 N N . ASP A 1 117 ? 13.328 -3.727 -21.437 1.00 98.50 117 ASP A N 1
ATOM 903 C CA . ASP A 1 117 ? 12.141 -4.120 -20.665 1.00 98.50 117 ASP A CA 1
ATOM 904 C C . ASP A 1 117 ? 11.363 -2.880 -20.208 1.00 98.50 117 ASP A C 1
ATOM 906 O O . ASP A 1 117 ? 10.143 -2.798 -20.363 1.00 98.50 117 ASP A O 1
ATOM 910 N N . GLY A 1 118 ? 12.094 -1.858 -19.753 1.00 98.12 118 GLY A N 1
ATOM 911 C CA . GLY A 1 118 ? 11.555 -0.532 -19.455 1.00 98.12 118 GLY A CA 1
ATOM 912 C C . GLY A 1 118 ? 10.754 0.065 -20.610 1.00 98.12 118 GLY A C 1
ATOM 913 O O . GLY A 1 118 ? 9.582 0.411 -20.452 1.00 98.12 118 GLY A O 1
ATOM 914 N N . LYS A 1 119 ? 11.352 0.120 -21.805 1.00 98.25 119 LYS A N 1
ATOM 915 C CA . LYS A 1 119 ? 10.689 0.614 -23.024 1.00 98.25 119 LYS A CA 1
ATOM 916 C C . LYS A 1 119 ? 9.461 -0.211 -23.401 1.00 98.25 119 LYS A C 1
ATOM 918 O O . LYS A 1 119 ? 8.471 0.361 -23.858 1.00 98.25 119 LYS A O 1
ATOM 923 N N . THR A 1 120 ? 9.504 -1.525 -23.189 1.00 98.06 120 THR A N 1
ATOM 924 C CA . THR A 1 120 ? 8.361 -2.417 -23.426 1.00 98.06 120 THR A CA 1
ATOM 925 C C . THR A 1 120 ? 7.187 -2.054 -22.517 1.00 98.06 120 THR A C 1
ATOM 927 O O . THR A 1 120 ? 6.078 -1.835 -23.007 1.00 98.06 120 THR A O 1
ATOM 930 N N . LEU A 1 121 ? 7.427 -1.879 -21.213 1.00 97.25 121 LEU A N 1
ATOM 931 C CA . LEU A 1 121 ? 6.378 -1.452 -20.284 1.00 97.25 121 LEU A CA 1
ATOM 932 C C . LEU A 1 121 ? 5.907 -0.018 -20.557 1.00 97.25 121 LEU A C 1
ATOM 934 O O . LEU A 1 121 ? 4.706 0.239 -20.536 1.00 97.25 121 LEU A O 1
ATOM 938 N N . ALA A 1 122 ? 6.809 0.910 -20.889 1.00 96.38 122 ALA A N 1
ATOM 939 C CA . ALA A 1 122 ? 6.436 2.274 -21.270 1.00 96.38 122 ALA A CA 1
ATOM 940 C C . ALA A 1 122 ? 5.498 2.298 -22.495 1.00 96.38 122 ALA A C 1
ATOM 942 O O . ALA A 1 122 ? 4.561 3.101 -22.551 1.00 96.38 122 ALA A O 1
ATOM 943 N N . ALA A 1 123 ? 5.716 1.402 -23.465 1.00 96.12 123 ALA A N 1
ATOM 944 C CA . ALA A 1 123 ? 4.837 1.241 -24.618 1.00 96.12 123 ALA A CA 1
ATOM 945 C C . ALA A 1 123 ? 3.464 0.663 -24.233 1.00 96.12 123 ALA A C 1
ATOM 947 O O . ALA A 1 123 ? 2.457 1.144 -24.750 1.00 96.12 123 ALA A O 1
ATOM 948 N N . ALA A 1 124 ? 3.409 -0.302 -23.312 1.00 94.56 124 ALA A N 1
ATOM 949 C CA . ALA A 1 124 ? 2.153 -0.854 -22.797 1.00 94.56 124 ALA A CA 1
ATOM 950 C C . ALA A 1 124 ? 1.332 0.198 -22.026 1.00 94.56 124 ALA A C 1
ATOM 952 O O . ALA A 1 124 ? 0.133 0.337 -22.261 1.00 94.56 124 ALA A O 1
ATOM 953 N N . PHE A 1 125 ? 1.978 1.034 -21.199 1.00 90.50 125 PHE A N 1
ATOM 954 C CA . PHE A 1 125 ? 1.329 2.194 -20.569 1.00 90.50 125 PHE A CA 1
ATOM 955 C C . PHE A 1 125 ? 0.759 3.174 -21.597 1.00 90.50 125 PHE A C 1
ATOM 957 O O . PHE A 1 125 ? -0.334 3.689 -21.407 1.00 90.50 125 PHE A O 1
ATOM 964 N N . LYS A 1 126 ? 1.475 3.431 -22.699 1.00 89.44 126 LYS A N 1
ATOM 965 C CA . LYS A 1 126 ? 1.002 4.329 -23.766 1.00 89.44 126 LYS A CA 1
ATOM 966 C C . LYS A 1 126 ? -0.241 3.794 -24.494 1.00 89.44 126 LYS A C 1
ATOM 968 O O . LYS A 1 126 ? -0.971 4.586 -25.079 1.00 89.44 126 LYS A O 1
ATOM 973 N N . LYS A 1 127 ? -0.442 2.475 -24.506 1.00 91.19 127 LYS A N 1
ATOM 974 C CA . LYS A 1 127 ? -1.603 1.806 -25.111 1.00 91.19 127 LYS A CA 1
ATOM 975 C C . LYS A 1 127 ? -2.736 1.546 -24.109 1.00 91.19 127 LYS A C 1
ATOM 977 O O . LYS A 1 127 ? -3.663 0.818 -24.441 1.00 91.19 127 LYS A O 1
ATOM 982 N N . ASP A 1 128 ? -2.627 2.081 -22.893 1.00 86.25 128 ASP A N 1
ATOM 983 C CA . ASP A 1 128 ? -3.555 1.859 -21.777 1.00 86.25 128 ASP A CA 1
ATOM 984 C C . ASP A 1 128 ? -3.691 0.388 -21.323 1.00 86.25 128 ASP A C 1
ATOM 986 O O . ASP A 1 128 ? -4.541 0.062 -20.500 1.00 86.25 128 ASP A O 1
ATOM 990 N N . GLU A 1 129 ? -2.798 -0.509 -21.764 1.00 87.31 129 GLU A N 1
ATOM 991 C CA . GLU A 1 129 ? -2.816 -1.946 -21.421 1.00 87.31 129 GLU A CA 1
ATOM 992 C C . GLU A 1 129 ? -2.438 -2.214 -19.950 1.00 87.31 129 GLU A C 1
ATOM 994 O O . GLU A 1 129 ? -2.716 -3.282 -19.403 1.00 87.31 129 GLU A O 1
ATOM 999 N N . LEU A 1 130 ? -1.785 -1.239 -19.314 1.00 87.19 130 LEU A N 1
ATOM 1000 C CA . LEU A 1 130 ? -1.382 -1.257 -17.908 1.00 87.19 130 LEU A CA 1
ATOM 1001 C C . LEU A 1 130 ? -2.081 -0.166 -17.099 1.00 87.19 130 LEU A C 1
ATOM 1003 O O . LEU A 1 130 ? -1.564 0.203 -16.056 1.00 87.19 130 LEU A O 1
ATOM 1007 N N . TRP A 1 131 ? -3.190 0.411 -17.559 1.00 79.75 131 TRP A N 1
ATOM 1008 C CA . TRP A 1 131 ? -3.847 1.519 -16.863 1.00 79.75 131 TRP A CA 1
ATOM 1009 C C . TRP A 1 131 ? -4.796 1.033 -15.753 1.00 79.75 131 TRP A C 1
ATOM 1011 O O . TRP A 1 131 ? -5.769 0.335 -16.023 1.00 79.75 131 TRP A O 1
ATOM 1021 N N . THR A 1 132 ? -4.566 1.450 -14.498 1.00 78.19 132 THR A N 1
ATOM 1022 C CA . THR A 1 132 ? -5.475 1.157 -13.367 1.00 78.19 132 THR A CA 1
ATOM 1023 C C . THR A 1 132 ? -5.978 2.396 -12.621 1.00 78.19 132 THR A C 1
ATOM 1025 O O . THR A 1 132 ? -6.106 2.390 -11.388 1.00 78.19 132 THR A O 1
ATOM 1028 N N . HIS A 1 133 ? -6.251 3.481 -13.350 1.00 80.94 133 HIS A N 1
ATOM 1029 C CA . HIS A 1 133 ? -6.646 4.773 -12.775 1.00 80.94 133 HIS A CA 1
ATOM 1030 C C . HIS A 1 133 ? -5.610 5.313 -11.779 1.00 80.94 133 HIS A C 1
ATOM 1032 O O . HIS A 1 133 ? -5.898 5.472 -10.586 1.00 80.94 133 HIS A O 1
ATOM 1038 N N . MET A 1 134 ? -4.393 5.585 -12.259 1.00 82.75 134 MET A N 1
ATOM 1039 C CA . MET A 1 134 ? -3.410 6.333 -11.467 1.00 82.75 134 MET A CA 1
ATOM 1040 C C . MET A 1 134 ? -4.030 7.652 -10.972 1.00 82.75 134 MET A C 1
ATOM 1042 O O . MET A 1 134 ? -4.772 8.277 -11.733 1.00 82.75 134 MET A O 1
ATOM 1046 N N . PRO A 1 135 ? -3.751 8.093 -9.728 1.00 78.31 135 PRO A N 1
ATOM 1047 C CA . PRO A 1 135 ? -4.411 9.266 -9.147 1.00 78.31 135 PRO A CA 1
ATOM 1048 C C . PRO A 1 135 ? -4.232 10.555 -9.949 1.00 78.31 135 PRO A C 1
ATOM 1050 O O . PRO A 1 135 ? -5.075 11.445 -9.870 1.00 78.31 135 PRO A O 1
ATOM 1053 N N . SER A 1 136 ? -3.150 10.671 -10.721 1.00 82.44 136 SER A N 1
ATOM 1054 C CA . SER A 1 136 ? -2.918 11.826 -11.580 1.00 82.44 136 SER A CA 1
ATOM 1055 C C . SER A 1 136 ? -2.254 11.463 -12.911 1.00 82.44 136 SER A C 1
ATOM 1057 O O . SER A 1 136 ? -1.435 10.544 -13.007 1.00 82.44 136 SER A O 1
ATOM 1059 N N . LEU A 1 137 ? -2.555 12.259 -13.945 1.00 81.88 137 LEU A N 1
ATOM 1060 C CA . LEU A 1 137 ? -1.884 12.183 -15.250 1.00 81.88 137 LEU A CA 1
ATOM 1061 C C . LEU A 1 137 ? -0.377 12.454 -15.141 1.00 81.88 137 LEU A C 1
ATOM 1063 O O . LEU A 1 137 ? 0.411 11.893 -15.900 1.00 81.88 137 LEU A O 1
ATOM 1067 N N . GLN A 1 138 ? 0.026 13.299 -14.190 1.00 86.00 138 GLN A N 1
ATOM 1068 C CA . GLN A 1 138 ? 1.427 13.652 -13.962 1.00 86.00 138 GLN A CA 1
ATOM 1069 C C . GLN A 1 138 ? 2.230 12.443 -13.480 1.00 86.00 138 GLN A C 1
ATOM 1071 O O . GLN A 1 138 ? 3.321 12.193 -13.985 1.00 86.00 138 GLN A O 1
ATOM 1076 N N . GLU A 1 139 ? 1.684 11.656 -12.552 1.00 90.94 139 GLU A N 1
ATOM 1077 C CA . GLU A 1 139 ? 2.353 10.447 -12.067 1.00 90.94 139 GLU A CA 1
ATOM 1078 C C . GLU A 1 139 ? 2.443 9.370 -13.147 1.00 90.94 139 GLU A C 1
ATOM 1080 O O . GLU A 1 139 ? 3.490 8.745 -13.296 1.00 90.94 139 GLU A O 1
ATOM 1085 N N . SER A 1 140 ? 1.382 9.186 -13.938 1.00 88.81 140 SER A N 1
ATOM 1086 C CA . SER A 1 140 ? 1.405 8.250 -15.067 1.00 88.81 140 SER A CA 1
ATOM 1087 C C . SER A 1 140 ? 2.430 8.656 -16.130 1.00 88.81 140 SER A C 1
ATOM 1089 O O . SER A 1 140 ? 3.209 7.822 -16.593 1.00 88.81 140 SER A O 1
ATOM 1091 N N . THR A 1 141 ? 2.489 9.949 -16.461 1.00 91.62 141 THR A N 1
ATOM 1092 C CA . THR A 1 141 ? 3.470 10.489 -17.410 1.00 91.62 141 THR A CA 1
ATOM 1093 C C . THR A 1 141 ? 4.891 10.267 -16.904 1.00 91.62 141 THR A C 1
ATOM 1095 O O . THR A 1 141 ? 5.707 9.706 -17.632 1.00 91.62 141 THR A O 1
ATOM 1098 N N . ARG A 1 142 ? 5.160 10.606 -15.636 1.00 94.31 142 ARG A N 1
ATOM 1099 C CA . ARG A 1 142 ? 6.478 10.440 -15.014 1.00 94.31 142 ARG A CA 1
ATOM 1100 C C . ARG A 1 142 ? 6.916 8.979 -14.956 1.00 94.31 142 ARG A C 1
ATOM 1102 O O . ARG A 1 142 ? 8.063 8.682 -15.274 1.00 94.31 142 ARG A O 1
ATOM 1109 N N . LEU A 1 143 ? 6.018 8.065 -14.572 1.00 95.06 143 LEU A N 1
ATOM 1110 C CA . LEU A 1 143 ? 6.311 6.629 -14.554 1.00 95.06 143 LEU A CA 1
ATOM 1111 C C . LEU A 1 143 ? 6.676 6.129 -15.959 1.00 95.06 143 LEU A C 1
ATOM 1113 O O . LEU A 1 143 ? 7.650 5.403 -16.129 1.00 95.06 143 LEU A O 1
ATOM 1117 N N . ARG A 1 144 ? 5.936 6.550 -16.985 1.00 94.94 144 ARG A N 1
ATOM 1118 C CA . ARG A 1 144 ? 6.237 6.173 -18.369 1.00 94.94 144 ARG A CA 1
ATOM 1119 C C . ARG A 1 144 ? 7.590 6.718 -18.842 1.00 94.94 144 ARG A C 1
ATOM 1121 O O . ARG A 1 144 ? 8.307 6.001 -19.532 1.00 94.94 144 ARG A O 1
ATOM 1128 N N . GLU A 1 145 ? 7.935 7.954 -18.490 1.00 95.88 145 GLU A N 1
ATOM 1129 C CA . GLU A 1 145 ? 9.216 8.577 -18.859 1.00 95.88 145 GLU A CA 1
ATOM 1130 C C . GLU A 1 145 ? 10.404 7.862 -18.208 1.00 95.88 145 GLU A C 1
ATOM 1132 O O . GLU A 1 145 ? 11.311 7.429 -18.919 1.00 95.88 145 GLU A O 1
ATOM 1137 N N . VAL A 1 146 ? 10.352 7.612 -16.892 1.00 97.69 146 VAL A N 1
ATOM 1138 C CA . VAL A 1 146 ? 11.427 6.868 -16.215 1.00 97.69 146 VAL A CA 1
ATOM 1139 C C . VAL A 1 146 ? 11.553 5.441 -16.749 1.00 97.69 146 VAL A C 1
ATOM 1141 O O . VAL A 1 146 ? 12.666 4.945 -16.888 1.00 97.69 146 VAL A O 1
ATOM 1144 N N . LEU A 1 147 ? 10.447 4.784 -17.117 1.00 97.81 147 LEU A N 1
ATOM 1145 C CA . LEU A 1 147 ? 10.495 3.467 -17.757 1.00 97.81 147 LEU A CA 1
ATOM 1146 C C . LEU A 1 147 ? 11.157 3.516 -19.144 1.00 97.81 147 LEU A C 1
ATOM 1148 O O . LEU A 1 147 ? 11.879 2.590 -19.505 1.00 97.81 147 LEU A O 1
ATOM 1152 N N . ALA A 1 148 ? 10.949 4.581 -19.917 1.00 97.31 148 ALA A N 1
ATOM 1153 C CA . ALA A 1 148 ? 11.510 4.707 -21.260 1.00 97.31 148 ALA A CA 1
ATOM 1154 C C . ALA A 1 148 ? 13.022 5.009 -21.270 1.00 97.31 148 ALA A C 1
ATOM 1156 O O . ALA A 1 148 ? 13.728 4.532 -22.165 1.00 97.31 148 ALA A O 1
ATOM 1157 N N . GLU A 1 149 ? 13.510 5.790 -20.300 1.00 96.69 149 GLU A N 1
ATOM 1158 C CA . GLU A 1 149 ? 14.891 6.303 -20.278 1.00 96.69 149 GLU A CA 1
ATOM 1159 C C . GLU A 1 149 ? 15.796 5.609 -19.249 1.00 96.69 149 GLU A C 1
ATOM 1161 O O . GLU A 1 149 ? 16.984 5.411 -19.506 1.00 96.69 149 GLU A O 1
ATOM 1166 N N . HIS A 1 150 ? 15.238 5.187 -18.112 1.00 97.75 150 HIS A N 1
ATOM 1167 C CA . HIS A 1 150 ? 15.963 4.581 -16.985 1.00 97.75 150 HIS A CA 1
ATOM 1168 C C . HIS A 1 150 ? 15.284 3.303 -16.466 1.00 97.75 150 HIS A C 1
ATOM 1170 O O . HIS A 1 150 ? 15.424 2.922 -15.296 1.00 97.75 150 HIS A O 1
ATOM 1176 N N . GLY A 1 151 ? 14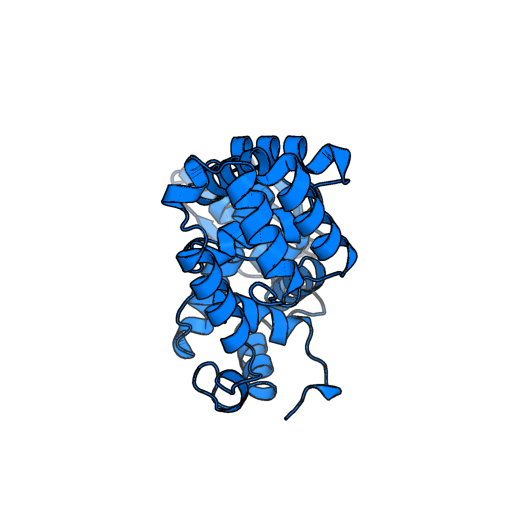.513 2.643 -17.332 1.00 98.00 151 GLY A N 1
ATOM 1177 C CA . GLY A 1 151 ? 13.584 1.605 -16.919 1.00 98.00 151 GLY A CA 1
ATOM 1178 C C . GLY A 1 151 ? 14.249 0.386 -16.305 1.00 98.00 151 GLY A C 1
ATOM 1179 O O . GLY A 1 151 ? 13.730 -0.126 -15.322 1.00 98.00 151 GLY A O 1
ATOM 1180 N N . GLY A 1 152 ? 15.421 -0.045 -16.779 1.00 98.62 152 GLY A N 1
ATOM 1181 C CA . GLY A 1 152 ? 16.104 -1.194 -16.187 1.00 98.62 152 GLY A CA 1
ATOM 1182 C C . GLY A 1 152 ? 16.472 -0.947 -14.723 1.00 98.62 152 GLY A C 1
ATOM 1183 O O . GLY A 1 152 ? 16.249 -1.798 -13.865 1.00 98.62 152 GLY A O 1
ATOM 1184 N N . ALA A 1 153 ? 16.991 0.244 -14.410 1.00 98.69 153 ALA A N 1
ATOM 1185 C CA . ALA A 1 153 ? 17.333 0.615 -13.038 1.00 98.69 153 ALA A CA 1
ATOM 1186 C C . ALA A 1 153 ? 16.086 0.748 -12.149 1.00 98.69 153 ALA A C 1
ATOM 1188 O O . ALA A 1 153 ? 16.071 0.215 -11.038 1.00 98.69 153 ALA A O 1
ATOM 1189 N N . PHE A 1 154 ? 15.035 1.407 -12.650 1.00 98.75 154 PHE A N 1
ATOM 1190 C CA . PHE A 1 154 ? 13.779 1.567 -11.918 1.00 98.75 154 PHE A CA 1
ATOM 1191 C C . PHE A 1 154 ? 13.106 0.217 -11.634 1.00 98.75 154 PHE A C 1
ATOM 1193 O O . PHE A 1 154 ? 12.700 -0.041 -10.503 1.00 98.75 154 PHE A O 1
ATOM 1200 N N . LEU A 1 155 ? 13.035 -0.668 -12.632 1.00 98.88 155 LEU A N 1
ATOM 1201 C CA . LEU A 1 155 ? 12.371 -1.968 -12.533 1.00 98.88 155 LEU A CA 1
ATOM 1202 C C . LEU A 1 155 ? 13.070 -2.914 -11.562 1.00 98.88 155 LEU A C 1
ATOM 1204 O O . LEU A 1 155 ? 12.394 -3.523 -10.739 1.00 98.88 155 LEU A O 1
ATOM 1208 N N . ARG A 1 156 ? 14.408 -2.983 -11.582 1.00 98.88 156 ARG A N 1
ATOM 1209 C CA . ARG A 1 156 ? 15.156 -3.783 -10.598 1.00 98.88 156 ARG A CA 1
ATOM 1210 C C . ARG A 1 156 ? 14.942 -3.277 -9.172 1.00 98.88 156 ARG A C 1
ATOM 1212 O O . ARG A 1 156 ? 14.803 -4.073 -8.251 1.00 98.88 156 ARG A O 1
ATOM 1219 N N . ALA A 1 157 ? 14.879 -1.958 -8.985 1.00 98.88 157 ALA A N 1
ATOM 1220 C CA . ALA A 1 157 ? 14.611 -1.372 -7.675 1.00 98.88 157 ALA A CA 1
ATOM 1221 C C . ALA A 1 157 ? 13.165 -1.616 -7.205 1.00 98.88 157 ALA A C 1
ATOM 1223 O O . ALA A 1 157 ? 12.942 -1.925 -6.036 1.00 98.88 157 ALA A O 1
ATOM 1224 N N . ALA A 1 158 ? 12.188 -1.534 -8.112 1.00 98.75 158 ALA A N 1
ATOM 1225 C CA . ALA A 1 158 ? 10.804 -1.893 -7.823 1.00 98.75 158 ALA A CA 1
ATOM 1226 C C . ALA A 1 158 ? 10.659 -3.393 -7.503 1.00 98.75 158 ALA A C 1
ATOM 1228 O O . ALA A 1 158 ? 9.900 -3.750 -6.606 1.00 98.75 158 ALA A O 1
ATOM 1229 N N . ALA A 1 159 ? 11.414 -4.265 -8.180 1.00 98.81 159 ALA A N 1
ATOM 1230 C CA . ALA A 1 159 ? 11.456 -5.697 -7.890 1.00 98.81 159 ALA A CA 1
ATOM 1231 C C . ALA A 1 159 ? 12.069 -5.982 -6.508 1.00 98.81 159 ALA A C 1
ATOM 1233 O O . ALA A 1 159 ? 11.493 -6.735 -5.732 1.00 98.81 159 ALA A O 1
ATOM 1234 N N . ALA A 1 160 ? 13.173 -5.316 -6.147 1.00 98.75 160 ALA A N 1
ATOM 1235 C CA . ALA A 1 160 ? 13.742 -5.397 -4.797 1.00 98.75 160 ALA A CA 1
ATOM 1236 C C . ALA A 1 160 ? 12.731 -4.957 -3.723 1.00 98.75 160 ALA A C 1
ATOM 1238 O O . ALA A 1 160 ? 12.570 -5.626 -2.704 1.00 98.75 160 ALA A O 1
ATOM 1239 N N . PHE A 1 161 ? 11.987 -3.874 -3.976 1.00 98.69 161 PHE A N 1
ATOM 1240 C CA . PHE A 1 161 ? 10.898 -3.449 -3.097 1.00 98.69 161 PHE A CA 1
ATOM 1241 C C . PHE A 1 161 ? 9.807 -4.524 -2.972 1.00 98.69 161 PHE A C 1
ATOM 1243 O O . PHE A 1 161 ? 9.361 -4.804 -1.859 1.00 98.69 161 PHE A O 1
ATOM 1250 N N . ALA A 1 162 ? 9.394 -5.134 -4.088 1.00 98.50 162 ALA A N 1
ATOM 1251 C CA . ALA A 1 162 ? 8.394 -6.199 -4.093 1.00 98.50 162 ALA A CA 1
ATOM 1252 C C . ALA A 1 162 ? 8.878 -7.462 -3.347 1.00 98.50 162 ALA A C 1
ATOM 1254 O O . ALA A 1 162 ? 8.139 -8.088 -2.601 1.00 98.50 162 ALA A O 1
ATOM 1255 N N . ASN A 1 163 ? 10.170 -7.771 -3.415 1.00 98.25 163 ASN A N 1
ATOM 1256 C CA . ASN A 1 163 ? 10.777 -8.863 -2.650 1.00 98.25 163 ASN A CA 1
ATOM 1257 C C . ASN A 1 163 ? 10.986 -8.535 -1.152 1.00 98.25 163 ASN A C 1
ATOM 1259 O O . ASN A 1 163 ? 11.626 -9.297 -0.428 1.00 98.25 163 ASN A O 1
ATOM 1263 N N . GLY A 1 164 ? 10.455 -7.409 -0.661 1.00 97.50 164 GLY A N 1
ATOM 1264 C CA . GLY A 1 164 ? 10.500 -7.017 0.751 1.00 97.50 164 GLY A CA 1
ATOM 1265 C C . GLY A 1 164 ? 11.714 -6.173 1.143 1.00 97.50 164 GLY A C 1
ATOM 1266 O O . GLY A 1 164 ? 11.802 -5.710 2.285 1.00 97.50 164 GLY A O 1
ATOM 1267 N N . GLU A 1 165 ? 12.629 -5.886 0.215 1.00 98.25 165 GLU A N 1
ATOM 1268 C CA . GLU A 1 165 ? 13.777 -5.011 0.457 1.00 98.25 165 GLU A CA 1
ATOM 1269 C C . GLU A 1 165 ? 13.387 -3.525 0.345 1.00 98.25 165 GLU A C 1
ATOM 1271 O O . GLU A 1 165 ? 13.923 -2.760 -0.458 1.00 98.25 165 GLU A O 1
ATOM 1276 N N . PHE A 1 166 ? 12.421 -3.083 1.157 1.00 98.31 166 PHE A N 1
ATOM 1277 C CA . PHE A 1 166 ? 11.790 -1.767 0.995 1.00 98.31 166 PHE A CA 1
ATOM 1278 C C . PHE A 1 166 ? 12.789 -0.605 0.973 1.00 98.31 166 PHE A C 1
ATOM 1280 O O . PHE A 1 166 ? 12.678 0.279 0.132 1.00 98.31 166 PHE A O 1
ATOM 1287 N N . ASN A 1 167 ? 13.790 -0.600 1.858 1.00 98.31 167 ASN A N 1
ATOM 1288 C CA . ASN A 1 167 ? 14.744 0.510 1.940 1.00 98.31 167 ASN A CA 1
ATOM 1289 C C . ASN A 1 167 ? 15.640 0.614 0.693 1.00 98.31 167 ASN A C 1
ATOM 1291 O O . ASN A 1 167 ? 15.799 1.710 0.152 1.00 98.31 167 ASN A O 1
ATOM 1295 N N . SER A 1 168 ? 16.212 -0.503 0.224 1.00 98.31 168 SER A N 1
ATOM 1296 C CA . SER A 1 168 ? 17.063 -0.514 -0.975 1.00 98.31 168 SER A CA 1
ATOM 1297 C C . SER A 1 168 ? 16.233 -0.252 -2.233 1.00 98.31 168 SER A C 1
ATOM 1299 O O . SER A 1 168 ? 16.641 0.553 -3.072 1.00 98.31 168 SER A O 1
ATOM 1301 N N . GLY A 1 169 ? 15.032 -0.831 -2.325 1.00 98.69 169 GLY A N 1
ATOM 1302 C CA . GLY A 1 169 ? 14.099 -0.596 -3.422 1.00 98.69 169 GLY A CA 1
ATOM 1303 C C . GLY A 1 169 ? 13.638 0.862 -3.521 1.00 98.69 169 GLY A C 1
ATOM 1304 O O . GLY A 1 169 ? 13.695 1.454 -4.599 1.00 98.69 169 GLY A O 1
ATOM 1305 N N . ILE A 1 170 ? 13.270 1.495 -2.398 1.00 98.62 170 ILE A N 1
ATOM 1306 C CA . ILE A 1 170 ? 12.929 2.930 -2.348 1.00 98.62 170 ILE A CA 1
ATOM 1307 C C . ILE A 1 170 ? 14.107 3.783 -2.825 1.00 98.62 170 ILE A C 1
ATOM 1309 O O . ILE A 1 170 ? 13.923 4.665 -3.665 1.00 98.62 170 ILE A O 1
ATOM 1313 N N . ALA A 1 171 ? 15.314 3.533 -2.306 1.00 98.62 171 ALA A N 1
ATOM 1314 C CA . ALA A 1 171 ? 16.508 4.282 -2.692 1.00 98.62 171 ALA A CA 1
ATOM 1315 C C . ALA A 1 171 ? 16.816 4.130 -4.192 1.00 98.62 171 ALA A C 1
ATOM 1317 O O . ALA A 1 171 ? 17.062 5.125 -4.875 1.00 98.62 171 ALA A O 1
ATOM 1318 N N . GLY A 1 172 ? 16.738 2.907 -4.724 1.00 98.62 172 GLY A N 1
ATOM 1319 C CA . GLY A 1 172 ? 16.958 2.635 -6.142 1.00 98.62 172 GLY A CA 1
ATOM 1320 C C . GLY A 1 172 ? 15.930 3.319 -7.047 1.00 98.62 172 GLY A C 1
ATOM 1321 O O . GLY A 1 172 ? 16.314 3.990 -8.006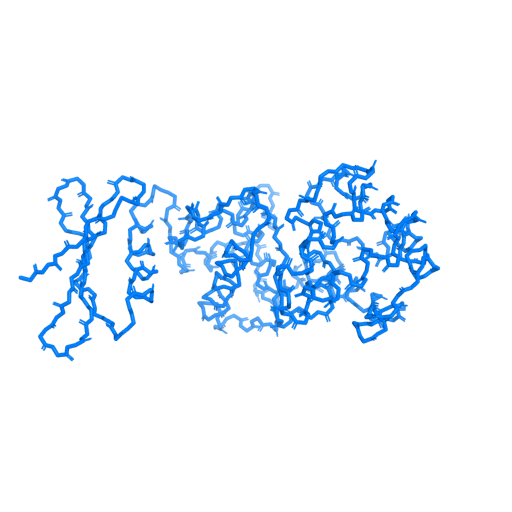 1.00 98.62 172 GLY A O 1
ATOM 1322 N N . MET A 1 173 ? 14.636 3.235 -6.713 1.00 98.69 173 MET A N 1
ATOM 1323 C CA . MET A 1 173 ? 13.573 3.905 -7.472 1.00 98.69 173 MET A CA 1
ATOM 1324 C C . MET A 1 173 ? 13.724 5.427 -7.423 1.00 98.69 173 MET A C 1
ATOM 1326 O O . MET A 1 173 ? 13.573 6.089 -8.449 1.00 98.69 173 MET A O 1
ATOM 1330 N N . ARG A 1 174 ? 14.064 5.988 -6.254 1.00 98.38 174 ARG A N 1
ATOM 1331 C CA . ARG A 1 174 ? 14.300 7.429 -6.074 1.00 98.38 174 ARG A CA 1
ATOM 1332 C C . ARG A 1 174 ? 15.459 7.924 -6.937 1.00 98.38 174 ARG A C 1
ATOM 1334 O O . ARG A 1 174 ? 15.336 8.980 -7.546 1.00 98.38 174 ARG A O 1
ATOM 1341 N N . ASN A 1 175 ? 16.542 7.155 -7.024 1.00 98.38 175 ASN A N 1
ATOM 1342 C CA . ASN A 1 175 ? 17.683 7.494 -7.871 1.00 98.38 175 ASN A CA 1
ATOM 1343 C C . ASN A 1 175 ? 17.326 7.429 -9.362 1.00 98.38 175 ASN A C 1
ATOM 1345 O O . ASN A 1 175 ? 17.678 8.339 -10.106 1.00 98.38 175 ASN A O 1
ATOM 1349 N N . ALA A 1 176 ? 16.607 6.387 -9.792 1.00 98.31 176 ALA A N 1
ATOM 1350 C CA . ALA A 1 176 ? 16.234 6.213 -11.195 1.00 98.31 176 ALA A CA 1
ATOM 1351 C C . ALA A 1 176 ? 15.254 7.291 -11.689 1.00 98.31 176 ALA A C 1
ATOM 1353 O O . ALA A 1 176 ? 15.370 7.753 -12.819 1.00 98.31 176 ALA A O 1
ATOM 1354 N N . ILE A 1 177 ? 14.301 7.712 -10.848 1.00 97.56 177 ILE A N 1
ATOM 1355 C CA . ILE A 1 177 ? 13.273 8.692 -11.231 1.00 97.56 177 ILE A CA 1
ATOM 1356 C C . ILE A 1 177 ? 13.722 10.150 -11.099 1.00 97.56 177 ILE A C 1
ATOM 1358 O O . ILE A 1 177 ? 13.082 11.016 -11.689 1.00 97.56 177 ILE A O 1
ATOM 1362 N N . ALA A 1 178 ? 14.807 10.430 -10.365 1.00 97.12 178 ALA A N 1
ATOM 1363 C CA . ALA A 1 178 ? 15.271 11.789 -10.070 1.00 97.12 178 ALA A CA 1
ATOM 1364 C C . ALA A 1 178 ? 15.353 12.731 -11.295 1.00 97.12 178 ALA A C 1
ATOM 1366 O O . ALA A 1 178 ? 14.958 13.890 -11.147 1.00 97.12 178 ALA A O 1
ATOM 1367 N N . PRO A 1 179 ? 15.770 12.282 -12.501 1.00 95.06 179 PRO A N 1
ATOM 1368 C CA . PRO A 1 179 ? 15.771 13.128 -13.701 1.00 95.06 179 PRO A CA 1
ATOM 1369 C C . PRO A 1 179 ? 14.376 13.586 -14.165 1.00 95.06 179 PRO A C 1
ATOM 1371 O O . PRO A 1 179 ? 14.254 14.630 -14.798 1.00 95.06 179 PRO A O 1
ATOM 1374 N N . HIS A 1 180 ? 13.323 12.840 -13.821 1.00 92.38 180 HIS A N 1
ATOM 1375 C CA . HIS A 1 180 ? 11.928 13.090 -14.219 1.00 92.38 180 HIS A CA 1
ATOM 1376 C C . HIS A 1 180 ? 11.065 13.647 -13.070 1.00 92.38 180 HIS A C 1
ATOM 1378 O O . HIS A 1 180 ? 9.877 13.938 -13.241 1.00 92.38 180 HIS A O 1
ATOM 1384 N N . GLY A 1 181 ? 11.643 13.782 -11.873 1.00 93.06 181 GLY A N 1
ATOM 1385 C CA . GLY A 1 181 ? 11.001 14.344 -10.690 1.00 93.06 181 GLY A CA 1
ATOM 1386 C C . GLY A 1 181 ? 11.116 13.450 -9.459 1.00 93.06 181 GLY A C 1
ATOM 1387 O O . GLY A 1 181 ? 12.039 12.659 -9.303 1.00 93.06 181 GLY A O 1
ATOM 1388 N N . THR A 1 182 ? 10.170 13.601 -8.535 1.00 94.06 182 THR A N 1
ATOM 1389 C CA . THR A 1 182 ? 10.209 12.915 -7.236 1.00 94.06 182 THR A CA 1
ATOM 1390 C C . THR A 1 182 ? 9.424 11.605 -7.262 1.00 94.06 182 THR A C 1
ATOM 1392 O O . THR A 1 182 ? 8.367 11.513 -7.891 1.00 94.06 182 THR A O 1
ATOM 1395 N N . LEU A 1 183 ? 9.916 10.596 -6.542 1.00 97.31 183 LEU A N 1
ATOM 1396 C CA . LEU A 1 183 ? 9.169 9.366 -6.286 1.00 97.31 183 LEU A CA 1
ATOM 1397 C C . LEU A 1 183 ? 7.941 9.670 -5.415 1.00 97.31 183 LEU A C 1
ATOM 1399 O O . LEU A 1 183 ? 8.084 10.257 -4.345 1.00 97.31 183 LEU A O 1
ATOM 1403 N N . THR A 1 184 ? 6.756 9.246 -5.851 1.00 97.44 184 THR A N 1
ATOM 1404 C CA . THR A 1 184 ? 5.512 9.345 -5.073 1.00 97.44 184 THR A CA 1
ATOM 1405 C C . THR A 1 184 ? 5.024 7.960 -4.660 1.00 97.44 184 THR A C 1
ATOM 1407 O O . THR A 1 184 ? 5.430 6.950 -5.238 1.00 97.44 184 THR A O 1
ATOM 1410 N N . TRP A 1 185 ? 4.133 7.902 -3.670 1.00 97.62 185 TRP A N 1
ATOM 1411 C CA . TRP A 1 185 ? 3.540 6.650 -3.202 1.00 97.62 185 TRP A CA 1
ATOM 1412 C C . TRP A 1 185 ? 2.819 5.860 -4.298 1.00 97.62 185 TRP A C 1
ATOM 1414 O O . TRP A 1 185 ? 3.085 4.658 -4.404 1.00 97.62 185 TRP A O 1
ATOM 1424 N N . PRO A 1 186 ? 1.983 6.490 -5.150 1.00 97.19 186 PRO A N 1
ATOM 1425 C CA . PRO A 1 186 ? 1.393 5.788 -6.278 1.00 97.19 186 PRO A CA 1
ATOM 1426 C C . PRO A 1 186 ? 2.447 5.152 -7.185 1.00 97.19 186 PRO A C 1
ATOM 1428 O O . PRO A 1 186 ? 2.355 3.968 -7.479 1.00 97.19 186 PRO A O 1
ATOM 1431 N N . ILE A 1 187 ? 3.504 5.883 -7.553 1.00 97.31 187 ILE A N 1
ATOM 1432 C CA . ILE A 1 187 ? 4.567 5.354 -8.421 1.00 97.31 187 ILE A CA 1
ATOM 1433 C C . ILE A 1 187 ? 5.327 4.199 -7.749 1.00 97.31 187 ILE A C 1
ATOM 1435 O O . ILE A 1 187 ? 5.540 3.162 -8.374 1.00 97.31 187 ILE A O 1
ATOM 1439 N N . ALA A 1 188 ? 5.712 4.358 -6.480 1.00 98.19 188 ALA A N 1
ATOM 1440 C CA . ALA A 1 188 ? 6.509 3.372 -5.747 1.00 98.19 188 ALA A CA 1
ATOM 1441 C C . ALA A 1 188 ? 5.771 2.045 -5.515 1.00 98.19 188 ALA A C 1
ATOM 1443 O O . ALA A 1 188 ? 6.403 0.998 -5.417 1.00 98.19 188 ALA A O 1
ATOM 1444 N N . THR A 1 189 ? 4.441 2.087 -5.408 1.00 98.38 189 THR A N 1
ATOM 1445 C CA . THR A 1 189 ? 3.626 0.918 -5.039 1.00 98.38 189 THR A CA 1
ATOM 1446 C C . THR A 1 189 ? 2.881 0.291 -6.211 1.00 98.38 189 THR A C 1
ATOM 1448 O O . THR A 1 189 ? 2.338 -0.800 -6.055 1.00 98.38 189 THR A O 1
ATOM 1451 N N . TYR A 1 190 ? 2.895 0.927 -7.388 1.00 97.88 190 TYR A N 1
ATOM 1452 C CA . TYR A 1 190 ? 2.160 0.474 -8.569 1.00 97.88 190 TYR A CA 1
ATOM 1453 C C . TYR A 1 190 ? 2.580 -0.915 -9.058 1.00 97.88 190 TYR A C 1
ATOM 1455 O O . TYR A 1 190 ? 1.776 -1.843 -9.080 1.00 97.88 190 TYR A O 1
ATOM 1463 N N . LEU A 1 191 ? 3.852 -1.062 -9.446 1.00 98.19 191 LEU A N 1
ATOM 1464 C CA . LEU A 1 191 ? 4.366 -2.321 -9.987 1.00 98.19 191 LEU A CA 1
ATOM 1465 C C . LEU A 1 191 ? 4.410 -3.431 -8.927 1.00 98.19 191 LEU A C 1
ATOM 1467 O O . LEU A 1 191 ? 3.935 -4.516 -9.242 1.00 98.19 191 LEU A O 1
ATOM 1471 N N . PRO A 1 192 ? 4.859 -3.192 -7.673 1.00 98.50 192 PRO A N 1
ATOM 1472 C CA . PRO A 1 192 ? 4.762 -4.202 -6.615 1.00 98.50 192 PRO A CA 1
ATOM 1473 C C . PRO A 1 192 ? 3.340 -4.737 -6.417 1.00 98.50 192 PRO A C 1
ATOM 1475 O O . PRO A 1 192 ? 3.145 -5.948 -6.355 1.00 98.50 192 PRO A O 1
ATOM 1478 N N . PHE A 1 193 ? 2.334 -3.854 -6.388 1.00 98.38 193 PHE A N 1
ATOM 1479 C CA . PHE A 1 193 ? 0.928 -4.254 -6.303 1.00 98.38 193 PHE A CA 1
ATOM 1480 C C . PHE A 1 193 ? 0.481 -5.107 -7.491 1.00 98.38 193 PHE A C 1
ATOM 1482 O O . PHE A 1 193 ? -0.211 -6.101 -7.298 1.00 98.38 193 PHE A O 1
ATOM 1489 N N . LEU A 1 194 ? 0.876 -4.739 -8.711 1.00 97.81 194 LEU A N 1
ATOM 1490 C CA . LEU A 1 194 ? 0.524 -5.510 -9.898 1.00 97.81 194 LEU A CA 1
ATOM 1491 C C . LEU A 1 194 ? 1.323 -6.805 -10.044 1.00 97.81 194 LEU A C 1
ATOM 1493 O O . LEU A 1 194 ? 0.829 -7.702 -10.705 1.00 97.81 194 LEU A O 1
ATOM 1497 N N . TRP A 1 195 ? 2.519 -6.948 -9.476 1.00 98.38 195 TRP A N 1
ATOM 1498 C CA . TRP A 1 195 ? 3.245 -8.223 -9.508 1.00 98.38 195 TRP A CA 1
ATOM 1499 C C . TRP A 1 195 ? 2.676 -9.235 -8.516 1.00 98.38 195 TRP A C 1
ATOM 1501 O O . TRP A 1 195 ? 2.512 -10.401 -8.871 1.00 98.38 195 TRP A O 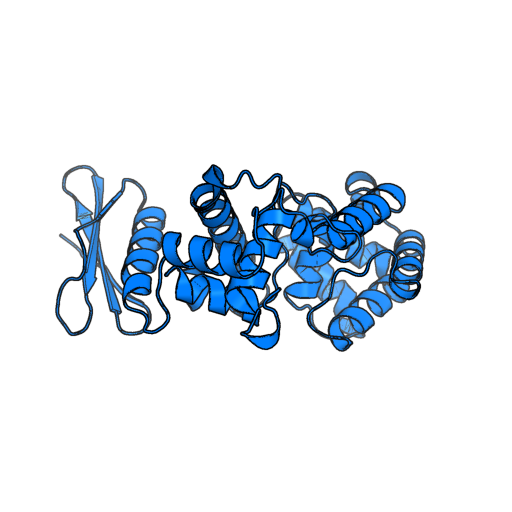1
ATOM 1511 N N . SER A 1 196 ? 2.343 -8.778 -7.310 1.00 97.50 196 SER A N 1
ATOM 1512 C CA . SER A 1 196 ? 1.883 -9.637 -6.217 1.00 97.50 196 SER A CA 1
ATOM 1513 C C . SER A 1 196 ? 0.733 -8.975 -5.452 1.00 97.50 196 SER A C 1
ATOM 1515 O O . SER A 1 196 ? 0.935 -8.478 -4.336 1.00 97.50 196 SER A O 1
ATOM 1517 N N . PRO A 1 197 ? -0.488 -8.937 -6.023 1.00 97.31 197 PRO A N 1
ATOM 1518 C CA . PRO A 1 197 ? -1.668 -8.366 -5.365 1.00 97.31 197 PRO A CA 1
ATOM 1519 C C . PRO A 1 197 ? -2.085 -9.126 -4.096 1.00 97.31 197 PRO A C 1
ATOM 1521 O O . PRO A 1 197 ? -2.941 -8.669 -3.349 1.00 97.31 197 PRO A O 1
ATOM 1524 N N . GLU A 1 198 ? -1.495 -10.280 -3.818 1.00 96.88 198 GLU A N 1
ATOM 1525 C CA . GLU A 1 198 ? -1.638 -11.014 -2.565 1.00 96.88 198 GLU A CA 1
ATOM 1526 C C . GLU A 1 198 ? -0.697 -10.510 -1.452 1.00 96.88 198 GLU A C 1
ATOM 1528 O O . GLU A 1 198 ? -0.993 -10.697 -0.276 1.00 96.88 198 GLU A O 1
ATOM 1533 N N . GLN A 1 199 ? 0.395 -9.814 -1.799 1.00 96.94 199 GLN A N 1
ATOM 1534 C CA . GLN A 1 199 ? 1.442 -9.368 -0.857 1.00 96.94 199 GLN A CA 1
ATOM 1535 C C . GLN A 1 199 ? 1.624 -7.855 -0.778 1.00 96.94 199 GLN A C 1
ATOM 1537 O O . GLN A 1 199 ? 2.108 -7.345 0.236 1.00 96.94 199 GLN A O 1
ATOM 1542 N N . HIS A 1 200 ? 1.214 -7.115 -1.806 1.00 98.44 200 HIS A N 1
ATOM 1543 C CA . HIS A 1 200 ? 1.401 -5.670 -1.887 1.00 98.44 200 HIS A CA 1
ATOM 1544 C C . HIS A 1 200 ? 0.089 -4.920 -1.987 1.00 98.44 200 HIS A C 1
ATOM 1546 O O . HIS A 1 200 ? -0.953 -5.462 -2.340 1.00 98.44 200 HIS A O 1
ATOM 1552 N N . MET A 1 201 ? 0.155 -3.643 -1.634 1.00 98.19 201 MET A N 1
ATOM 1553 C CA . MET A 1 201 ? -0.972 -2.733 -1.682 1.00 98.19 201 MET A CA 1
ATOM 1554 C C . MET A 1 201 ? -0.610 -1.498 -2.499 1.00 98.19 201 MET A C 1
ATOM 1556 O O . MET A 1 201 ? 0.472 -0.936 -2.316 1.00 98.19 201 MET A O 1
ATOM 1560 N N . PHE A 1 202 ? -1.520 -1.069 -3.375 1.00 97.50 202 PHE A N 1
ATOM 1561 C CA . PHE A 1 202 ? -1.381 0.172 -4.131 1.00 97.50 202 PHE A CA 1
ATOM 1562 C C . PHE A 1 202 ? -1.890 1.358 -3.314 1.00 97.50 202 PHE A C 1
ATOM 1564 O O . PHE A 1 202 ? -3.060 1.403 -2.920 1.00 97.50 202 PHE A O 1
ATOM 1571 N N . LEU A 1 203 ? -1.015 2.332 -3.070 1.00 97.44 203 LEU A N 1
ATOM 1572 C CA . LEU A 1 203 ? -1.338 3.505 -2.271 1.00 97.44 203 LEU A CA 1
ATOM 1573 C C . LEU A 1 203 ? -1.868 4.640 -3.144 1.00 97.44 203 LEU A C 1
ATOM 1575 O O . LEU A 1 203 ? -1.116 5.242 -3.908 1.00 97.44 203 LEU A O 1
ATOM 1579 N N . LYS A 1 204 ? -3.144 4.990 -2.953 1.00 95.00 204 LYS A N 1
ATOM 1580 C CA . LYS A 1 204 ? -3.741 6.244 -3.433 1.00 95.00 204 LYS A CA 1
ATOM 1581 C C . LYS A 1 204 ? -3.967 7.164 -2.226 1.00 95.00 204 LYS A C 1
ATOM 1583 O O . LYS A 1 204 ? -4.991 7.017 -1.560 1.00 95.00 204 LYS A O 1
ATOM 1588 N N . PRO A 1 205 ? -3.039 8.093 -1.917 1.00 94.69 205 PRO A N 1
ATOM 1589 C CA . PRO A 1 205 ? -2.978 8.762 -0.618 1.00 94.69 205 PRO A CA 1
ATOM 1590 C C . PRO A 1 205 ? -4.299 9.314 -0.078 1.00 94.69 205 PRO A C 1
ATOM 1592 O O . PRO A 1 205 ? -4.663 9.003 1.052 1.00 94.69 205 PRO A O 1
ATOM 1595 N N . THR A 1 206 ? -5.028 10.096 -0.881 1.00 92.81 206 THR A N 1
ATOM 1596 C CA . THR A 1 206 ? -6.280 10.742 -0.459 1.00 92.81 206 THR A CA 1
ATOM 1597 C C . THR A 1 206 ? -7.336 9.715 -0.055 1.00 92.81 206 THR A C 1
ATOM 1599 O O . THR A 1 206 ? -7.776 9.720 1.093 1.00 92.81 206 THR A O 1
ATOM 1602 N N . ALA A 1 207 ? -7.661 8.789 -0.960 1.00 94.00 207 ALA A N 1
ATOM 1603 C CA . ALA A 1 207 ? -8.659 7.746 -0.746 1.00 94.00 207 ALA A CA 1
ATOM 1604 C C . ALA A 1 207 ? -8.296 6.827 0.427 1.00 94.00 207 ALA A C 1
ATOM 1606 O O . ALA A 1 207 ? -9.140 6.493 1.255 1.00 94.00 207 ALA A O 1
ATOM 1607 N N . THR A 1 208 ? -7.027 6.416 0.509 1.00 97.00 208 THR A N 1
ATOM 1608 C CA . THR A 1 208 ? -6.563 5.491 1.546 1.00 97.00 208 THR A CA 1
ATOM 1609 C C . THR A 1 208 ? -6.546 6.148 2.925 1.00 97.00 208 THR A C 1
ATOM 1611 O O . THR A 1 208 ? -6.926 5.505 3.903 1.00 97.00 208 THR A O 1
ATOM 1614 N N . ARG A 1 209 ? -6.155 7.426 3.022 1.00 95.19 209 ARG A N 1
ATOM 1615 C CA . ARG A 1 209 ? -6.185 8.165 4.291 1.00 95.19 209 ARG A CA 1
ATOM 1616 C C . ARG A 1 209 ? -7.617 8.399 4.762 1.00 95.19 209 ARG A C 1
ATOM 1618 O O . ARG A 1 209 ? -7.918 8.108 5.913 1.00 95.19 209 ARG A O 1
ATOM 1625 N N . ASP A 1 210 ? -8.498 8.853 3.874 1.00 94.06 210 ASP A N 1
ATOM 1626 C CA . ASP A 1 210 ? -9.915 9.063 4.195 1.00 94.06 210 ASP A CA 1
ATOM 1627 C C . ASP A 1 210 ? -10.604 7.750 4.609 1.00 94.06 210 ASP A C 1
ATOM 1629 O O . ASP A 1 210 ? -11.335 7.708 5.598 1.00 94.06 210 ASP A O 1
ATOM 1633 N N . PHE A 1 211 ? -10.303 6.636 3.934 1.00 97.38 211 PHE A N 1
ATOM 1634 C CA . PHE A 1 211 ? -10.744 5.314 4.375 1.00 97.38 211 PHE A CA 1
ATOM 1635 C C . PHE A 1 211 ? -10.239 4.970 5.784 1.00 97.38 211 PHE A C 1
ATOM 1637 O O . PHE A 1 211 ? -11.038 4.594 6.644 1.00 97.38 211 PHE A O 1
ATOM 1644 N N . ALA A 1 212 ? -8.935 5.126 6.036 1.00 96.62 212 ALA A N 1
ATOM 1645 C CA . ALA A 1 212 ? -8.341 4.835 7.336 1.00 96.62 212 ALA A CA 1
ATOM 1646 C C . ALA A 1 212 ? -8.979 5.675 8.456 1.00 96.62 212 ALA A C 1
ATOM 1648 O O . ALA A 1 212 ? -9.268 5.138 9.522 1.00 96.62 212 ALA A O 1
ATOM 1649 N N . GLU A 1 213 ? -9.280 6.955 8.210 1.00 93.75 213 GLU A N 1
ATOM 1650 C CA . GLU A 1 213 ? -9.990 7.822 9.162 1.00 93.75 213 GLU A CA 1
ATOM 1651 C C . GLU A 1 213 ? -11.383 7.277 9.506 1.00 93.75 213 GLU A C 1
ATOM 1653 O O . GLU A 1 213 ? -11.782 7.260 10.671 1.00 93.75 213 GLU A O 1
ATOM 1658 N N . ARG A 1 214 ? -12.123 6.802 8.500 1.00 95.06 214 ARG A N 1
ATOM 1659 C CA . ARG A 1 214 ? -13.503 6.317 8.651 1.00 95.06 214 ARG A CA 1
ATOM 1660 C C . ARG A 1 214 ? -13.606 5.000 9.411 1.00 95.06 214 ARG A C 1
ATOM 1662 O O . ARG A 1 214 ? -14.594 4.777 10.110 1.00 95.06 214 ARG A O 1
ATOM 1669 N N . ILE A 1 215 ? -12.589 4.148 9.315 1.00 95.81 215 ILE A N 1
ATOM 1670 C CA . ILE A 1 215 ? -12.514 2.906 10.098 1.00 95.81 215 ILE A CA 1
ATOM 1671 C C . ILE A 1 215 ? -11.686 3.055 11.381 1.00 95.81 215 ILE A C 1
ATOM 1673 O O . ILE A 1 215 ? -11.566 2.101 12.142 1.00 95.81 215 ILE A O 1
ATOM 1677 N N . GLY A 1 216 ? -11.134 4.245 11.640 1.00 92.94 216 GLY A N 1
ATOM 1678 C CA . GLY A 1 216 ? -10.341 4.538 12.831 1.00 92.94 216 GLY A CA 1
ATOM 1679 C C . GLY A 1 216 ? -8.942 3.918 12.822 1.00 92.94 216 GLY A C 1
ATOM 1680 O O . GLY A 1 216 ? -8.345 3.784 13.880 1.00 92.94 216 GLY A O 1
ATOM 1681 N N . HIS A 1 217 ? -8.403 3.537 11.665 1.00 96.06 217 HIS A N 1
ATOM 1682 C CA . HIS A 1 217 ? -7.088 2.909 11.557 1.00 96.06 217 HIS A CA 1
ATOM 1683 C C . HIS A 1 217 ? -5.941 3.929 11.656 1.00 96.06 217 HIS A C 1
ATOM 1685 O O . HIS A 1 217 ? -6.011 5.031 11.104 1.00 96.06 217 HIS A O 1
ATOM 1691 N N . ARG A 1 218 ? -4.832 3.543 12.301 1.00 93.94 218 ARG A N 1
ATOM 1692 C CA . ARG A 1 218 ? -3.673 4.416 12.566 1.00 93.94 218 ARG A CA 1
ATOM 1693 C C . ARG A 1 218 ? -3.008 5.014 11.333 1.00 93.94 218 ARG A C 1
ATOM 1695 O O . ARG A 1 218 ? -2.423 6.092 11.421 1.00 93.94 218 ARG A O 1
ATOM 1702 N N . PHE A 1 219 ? -3.144 4.355 10.183 1.00 95.62 219 PHE A N 1
ATOM 1703 C CA . PHE A 1 219 ? -2.624 4.843 8.903 1.00 95.62 219 PHE A CA 1
ATOM 1704 C C . PHE A 1 219 ? -3.110 6.263 8.571 1.00 95.62 219 PHE A C 1
ATOM 1706 O O . PHE A 1 219 ? -2.377 7.030 7.955 1.00 95.62 219 PHE A O 1
ATOM 1713 N N . ALA A 1 220 ? -4.303 6.652 9.042 1.00 92.00 220 ALA A N 1
ATOM 1714 C CA . ALA A 1 220 ? -4.825 8.012 8.907 1.00 92.00 220 ALA A CA 1
ATOM 1715 C C . ALA A 1 220 ? -3.853 9.093 9.414 1.00 92.00 220 ALA A C 1
ATOM 1717 O O . ALA A 1 220 ? -3.815 10.201 8.881 1.00 92.00 220 ALA A O 1
ATOM 1718 N N . ILE A 1 221 ? -3.075 8.759 10.447 1.00 87.69 221 ILE A N 1
ATOM 1719 C CA . ILE A 1 221 ? -2.135 9.663 11.115 1.00 87.69 221 ILE A CA 1
ATOM 1720 C C . ILE A 1 221 ? -0.687 9.331 10.753 1.00 87.69 221 ILE A C 1
ATOM 1722 O O . ILE A 1 221 ? 0.133 10.235 10.653 1.00 87.69 221 ILE A O 1
ATOM 1726 N N . GLU A 1 222 ? -0.364 8.049 10.571 1.00 90.94 222 GLU A N 1
ATOM 1727 C CA . GLU A 1 222 ? 0.990 7.610 10.209 1.00 90.94 222 GLU A CA 1
ATOM 1728 C C . GLU A 1 222 ? 1.349 7.886 8.745 1.00 90.94 222 GLU A C 1
ATOM 1730 O O . GLU A 1 222 ? 2.526 7.833 8.399 1.00 90.94 222 GLU A O 1
ATOM 1735 N N . TYR A 1 223 ? 0.368 8.182 7.886 1.00 95.00 223 TYR A N 1
ATOM 1736 C CA . TYR A 1 223 ? 0.636 8.579 6.510 1.00 95.00 223 TYR A CA 1
ATOM 1737 C C . TYR A 1 223 ? 1.537 9.821 6.451 1.00 95.00 223 TYR A C 1
ATOM 1739 O O . TYR A 1 223 ? 1.179 10.898 6.931 1.00 95.00 223 TYR A O 1
ATOM 1747 N N . ASP A 1 224 ? 2.656 9.677 5.747 1.00 93.88 224 ASP A N 1
ATOM 1748 C CA . ASP A 1 224 ? 3.511 10.771 5.304 1.00 93.88 224 ASP A CA 1
ATOM 1749 C C . ASP A 1 224 ? 3.705 10.671 3.785 1.00 93.88 224 ASP A C 1
ATOM 1751 O O . ASP A 1 224 ? 3.716 9.578 3.219 1.00 93.88 224 ASP A O 1
ATOM 1755 N N . SER A 1 225 ? 3.857 11.808 3.109 1.00 93.88 225 SER A N 1
ATOM 1756 C CA . SER A 1 225 ? 4.245 11.849 1.695 1.00 93.88 225 SER A CA 1
ATOM 1757 C C . SER A 1 225 ? 5.691 11.401 1.451 1.00 93.88 225 SER A C 1
ATOM 1759 O O . SER A 1 225 ? 6.030 11.033 0.325 1.00 93.88 225 SER A O 1
ATOM 1761 N N . GLU A 1 226 ? 6.541 11.418 2.481 1.00 94.69 226 GLU A N 1
ATOM 1762 C CA . GLU A 1 226 ? 7.886 10.867 2.420 1.00 94.69 226 GLU A CA 1
ATOM 1763 C C . GLU A 1 226 ? 7.839 9.342 2.248 1.00 94.69 226 GLU A C 1
ATOM 1765 O O . GLU A 1 226 ? 7.232 8.604 3.028 1.00 94.69 226 GLU A O 1
ATOM 1770 N N . ILE A 1 227 ? 8.521 8.853 1.209 1.00 96.00 227 ILE A N 1
ATOM 1771 C CA . ILE A 1 227 ? 8.541 7.429 0.874 1.00 96.00 227 ILE A CA 1
ATOM 1772 C C . ILE A 1 227 ? 9.503 6.697 1.814 1.00 96.00 227 ILE A C 1
ATOM 1774 O O . ILE A 1 227 ? 10.719 6.723 1.601 1.00 96.00 227 ILE A O 1
ATOM 1778 N N . THR A 1 228 ? 8.959 6.057 2.849 1.00 97.62 228 THR A N 1
ATOM 1779 C CA . THR A 1 228 ? 9.705 5.318 3.881 1.00 97.62 228 THR A CA 1
ATOM 1780 C C . THR A 1 228 ? 9.119 3.922 4.089 1.00 97.62 228 THR A C 1
ATOM 1782 O O . THR A 1 228 ? 7.917 3.706 3.946 1.00 97.62 228 THR A O 1
ATOM 1785 N N . ALA A 1 229 ? 9.950 2.950 4.471 1.00 97.56 229 ALA A N 1
ATOM 1786 C CA . ALA A 1 229 ? 9.472 1.587 4.706 1.00 97.56 229 ALA A CA 1
ATOM 1787 C C . ALA A 1 229 ? 8.410 1.502 5.820 1.00 97.56 229 ALA A C 1
ATOM 1789 O O . ALA A 1 229 ? 7.538 0.641 5.758 1.00 97.56 229 ALA A O 1
ATOM 1790 N N . ASP A 1 230 ? 8.449 2.392 6.814 1.00 96.50 230 ASP A N 1
ATOM 1791 C CA . ASP A 1 230 ? 7.507 2.370 7.939 1.00 96.50 230 ASP A CA 1
ATOM 1792 C C . ASP A 1 230 ? 6.093 2.791 7.527 1.00 96.50 230 ASP A C 1
ATOM 1794 O O . ASP A 1 230 ? 5.130 2.107 7.877 1.00 96.50 230 ASP A O 1
ATOM 1798 N N . VAL A 1 231 ? 5.959 3.835 6.701 1.00 97.44 231 VAL A N 1
ATOM 1799 C CA . VAL A 1 231 ? 4.658 4.221 6.127 1.00 97.44 231 VAL A CA 1
ATOM 1800 C C . VAL A 1 231 ? 4.109 3.092 5.252 1.00 97.44 231 VAL A C 1
ATOM 1802 O O . VAL A 1 231 ? 2.922 2.774 5.330 1.00 97.44 231 VAL A O 1
ATOM 1805 N N . TYR A 1 232 ? 4.965 2.426 4.465 1.00 98.38 232 TYR A N 1
ATOM 1806 C CA . TYR A 1 232 ? 4.520 1.291 3.655 1.00 98.38 232 TYR A CA 1
ATOM 1807 C C . TYR A 1 232 ? 4.056 0.105 4.507 1.00 98.38 232 TYR A C 1
ATOM 1809 O O . TYR A 1 232 ? 3.025 -0.490 4.217 1.00 98.38 232 TYR A O 1
ATOM 1817 N N . ARG A 1 233 ? 4.754 -0.218 5.601 1.00 97.38 233 ARG A N 1
ATOM 1818 C CA . ARG A 1 233 ? 4.307 -1.267 6.532 1.00 97.38 233 ARG A CA 1
ATOM 1819 C C . ARG A 1 233 ? 2.970 -0.926 7.186 1.00 97.38 233 ARG A C 1
ATOM 1821 O O . ARG A 1 233 ? 2.133 -1.809 7.311 1.00 97.38 233 ARG A O 1
ATOM 1828 N N . SER A 1 234 ? 2.747 0.338 7.550 1.00 97.00 234 SER A N 1
ATOM 1829 C CA . SER A 1 234 ? 1.451 0.798 8.073 1.00 97.00 234 SER A CA 1
ATOM 1830 C C . SER A 1 234 ? 0.323 0.653 7.039 1.00 97.00 234 SER A C 1
ATOM 1832 O O . SER A 1 234 ? -0.803 0.302 7.389 1.00 97.00 234 SER A O 1
ATOM 1834 N N . LEU A 1 235 ? 0.624 0.846 5.747 1.00 98.50 235 LEU A N 1
ATOM 1835 C CA . LEU A 1 235 ? -0.314 0.560 4.658 1.00 98.50 235 LEU A CA 1
ATOM 1836 C C . LEU A 1 235 ? -0.619 -0.938 4.516 1.00 98.50 235 LEU A C 1
ATOM 1838 O O . LEU A 1 235 ? -1.772 -1.296 4.291 1.00 98.50 235 LEU A O 1
ATOM 1842 N N . LEU A 1 236 ? 0.396 -1.804 4.585 1.00 98.56 236 LEU A N 1
ATOM 1843 C CA . LEU A 1 236 ? 0.191 -3.255 4.492 1.00 98.56 236 LEU A CA 1
ATOM 1844 C C . LEU A 1 236 ? -0.674 -3.758 5.650 1.00 98.56 236 LEU A C 1
ATOM 1846 O O . LEU A 1 236 ? -1.602 -4.522 5.424 1.00 98.56 236 LEU A O 1
ATOM 1850 N N . ASP A 1 237 ? -0.430 -3.245 6.853 1.00 98.12 237 ASP A N 1
ATOM 1851 C CA . ASP A 1 237 ? -1.235 -3.537 8.036 1.00 98.12 237 ASP A CA 1
ATOM 1852 C C . ASP A 1 237 ? -2.691 -3.061 7.881 1.00 98.12 237 ASP A C 1
ATOM 1854 O O . ASP A 1 237 ? -3.610 -3.840 8.115 1.00 98.12 237 ASP A O 1
ATOM 1858 N N . LEU A 1 238 ? -2.920 -1.852 7.342 1.00 98.44 238 LEU A N 1
ATOM 1859 C CA . LEU A 1 238 ? -4.266 -1.399 6.965 1.00 98.44 238 LEU A CA 1
ATOM 1860 C C . LEU A 1 238 ? -4.939 -2.369 5.980 1.00 98.44 238 LEU A C 1
ATOM 1862 O O . LEU A 1 238 ? -6.138 -2.628 6.093 1.00 98.44 238 LEU A O 1
ATOM 1866 N N . ALA A 1 239 ? -4.199 -2.867 4.985 1.00 98.56 239 ALA A N 1
ATOM 1867 C CA . ALA A 1 239 ? -4.731 -3.795 3.992 1.00 98.56 239 ALA A CA 1
ATOM 1868 C C . ALA A 1 239 ? -5.108 -5.146 4.622 1.00 98.56 239 ALA A C 1
ATOM 1870 O O . ALA A 1 239 ? -6.160 -5.687 4.283 1.00 98.56 239 ALA A O 1
ATOM 1871 N N . ASP A 1 240 ? -4.300 -5.649 5.556 1.00 98.38 240 ASP A N 1
ATOM 1872 C CA . ASP A 1 240 ? -4.551 -6.899 6.278 1.00 98.38 240 ASP A CA 1
ATOM 1873 C C . ASP A 1 240 ? -5.751 -6.777 7.229 1.00 98.38 240 ASP A C 1
ATOM 1875 O O . ASP A 1 240 ? -6.670 -7.598 7.163 1.00 98.38 240 ASP A O 1
ATOM 1879 N N . ASP A 1 241 ? -5.815 -5.705 8.027 1.00 97.88 241 ASP A N 1
ATOM 1880 C CA . ASP A 1 241 ? -6.964 -5.388 8.887 1.00 97.88 241 ASP A CA 1
ATOM 1881 C C . ASP A 1 241 ? -8.251 -5.247 8.060 1.00 97.88 241 ASP A C 1
ATOM 1883 O O . ASP A 1 241 ? -9.323 -5.716 8.454 1.00 97.88 241 ASP A O 1
ATOM 1887 N N . THR A 1 242 ? -8.154 -4.632 6.877 1.00 98.50 242 THR A N 1
ATOM 1888 C CA . THR A 1 242 ? -9.294 -4.484 5.966 1.00 98.50 242 THR A CA 1
ATOM 1889 C C . THR A 1 242 ? -9.726 -5.826 5.390 1.00 98.50 242 THR A C 1
ATOM 1891 O O . THR A 1 242 ? -10.917 -6.127 5.417 1.00 98.50 242 THR A O 1
ATOM 1894 N N . ALA A 1 243 ? -8.792 -6.649 4.906 1.00 98.44 243 ALA A N 1
ATOM 1895 C CA . ALA A 1 243 ? -9.088 -7.979 4.377 1.00 98.44 243 ALA A CA 1
ATOM 1896 C C . ALA A 1 243 ? -9.775 -8.864 5.428 1.00 98.44 243 ALA A C 1
ATOM 1898 O O . ALA A 1 243 ? -10.787 -9.500 5.130 1.00 98.44 243 ALA A O 1
ATOM 1899 N N . ALA A 1 244 ? -9.277 -8.847 6.669 1.00 98.19 244 ALA A N 1
ATOM 1900 C CA . ALA A 1 244 ? -9.890 -9.550 7.791 1.00 98.19 244 ALA A CA 1
ATOM 1901 C C . ALA A 1 244 ? -11.286 -8.995 8.116 1.00 98.19 244 ALA A C 1
ATOM 1903 O O . ALA A 1 244 ? -12.242 -9.757 8.264 1.00 98.19 244 ALA A O 1
ATOM 1904 N N . GLY A 1 245 ? -11.425 -7.667 8.168 1.00 97.94 245 GLY A N 1
ATOM 1905 C CA . GLY A 1 245 ? -12.685 -6.991 8.471 1.00 97.94 245 GLY A CA 1
ATOM 1906 C C . GLY A 1 245 ? -13.791 -7.242 7.446 1.00 97.94 245 GLY A C 1
ATOM 1907 O O . GLY A 1 245 ? -14.964 -7.264 7.809 1.00 97.94 245 GLY A O 1
ATOM 1908 N N . ILE A 1 246 ? -13.434 -7.479 6.181 1.00 98.25 246 ILE A N 1
ATOM 1909 C CA . ILE A 1 246 ? -14.389 -7.743 5.095 1.00 98.25 246 ILE A CA 1
ATOM 1910 C C . ILE A 1 246 ? -14.436 -9.214 4.670 1.00 98.25 246 ILE A C 1
ATOM 1912 O O . ILE A 1 246 ? -15.054 -9.523 3.653 1.00 98.25 246 ILE A O 1
ATOM 1916 N N . ALA A 1 247 ? -13.835 -10.132 5.433 1.00 98.12 247 ALA A N 1
ATOM 1917 C CA . ALA A 1 247 ? -13.725 -11.547 5.066 1.00 98.12 247 ALA A CA 1
ATOM 1918 C C . ALA A 1 247 ? -15.080 -12.193 4.713 1.00 98.12 247 ALA A C 1
ATOM 1920 O O . ALA A 1 247 ? -15.161 -13.006 3.795 1.00 98.12 247 ALA A O 1
ATOM 1921 N N . GLN A 1 248 ? -16.166 -11.771 5.372 1.00 97.25 248 GLN A N 1
ATOM 1922 C CA . GLN A 1 248 ? -17.533 -12.230 5.088 1.00 97.25 248 GLN A CA 1
ATOM 1923 C C . GLN A 1 248 ? -18.037 -11.903 3.669 1.00 97.25 248 GLN A C 1
ATOM 1925 O O . GLN A 1 248 ? -18.979 -12.531 3.195 1.00 97.25 248 GLN A O 1
ATOM 1930 N N . LEU A 1 249 ? -17.437 -10.915 2.995 1.00 97.44 249 LEU A N 1
ATOM 1931 C CA . LEU A 1 249 ? -17.737 -10.563 1.605 1.00 97.44 249 LEU A CA 1
ATOM 1932 C C . LEU A 1 249 ? -16.935 -11.400 0.596 1.00 97.44 249 LEU A C 1
ATOM 1934 O O . LEU A 1 249 ? -17.206 -11.309 -0.599 1.00 97.44 249 LEU A O 1
ATOM 1938 N N . GLY A 1 250 ? -15.959 -12.186 1.061 1.00 97.38 250 GLY A N 1
ATOM 1939 C CA . GLY A 1 250 ? -15.109 -13.043 0.234 1.00 97.38 250 GLY A CA 1
ATOM 1940 C C . GLY A 1 250 ? -14.183 -12.294 -0.734 1.00 97.38 250 GLY A C 1
ATOM 1941 O O . GLY A 1 250 ? -14.239 -12.596 -1.926 1.00 97.38 250 GLY A O 1
ATOM 1942 N N . PRO A 1 251 ? -13.350 -11.328 -0.283 1.00 97.62 251 PRO A N 1
ATOM 1943 C CA . PRO A 1 251 ? -12.330 -10.733 -1.150 1.00 97.62 251 PRO A CA 1
ATOM 1944 C C . PRO A 1 251 ? -11.338 -11.810 -1.618 1.00 97.62 251 PRO A C 1
ATOM 1946 O O . PRO A 1 251 ? -10.895 -12.637 -0.822 1.00 97.62 251 PRO A O 1
ATOM 1949 N N . ALA A 1 252 ? -10.967 -11.797 -2.895 1.00 96.88 252 ALA A N 1
ATOM 1950 C CA . ALA A 1 252 ? -10.035 -12.768 -3.465 1.00 96.88 252 ALA A CA 1
ATOM 1951 C C . ALA A 1 252 ? -8.561 -12.423 -3.190 1.00 96.88 252 ALA A C 1
ATOM 1953 O O . ALA A 1 252 ? -7.732 -13.313 -3.025 1.00 96.88 252 ALA A O 1
ATOM 1954 N N . ASP A 1 253 ? -8.229 -11.134 -3.185 1.00 97.75 253 ASP A N 1
ATOM 1955 C CA . ASP A 1 253 ? -6.868 -10.595 -3.111 1.00 97.75 253 ASP A CA 1
ATOM 1956 C C . ASP A 1 253 ? -6.919 -9.099 -2.740 1.00 97.75 253 ASP A C 1
ATOM 1958 O O . ASP A 1 253 ? -7.991 -8.529 -2.495 1.00 97.75 253 ASP A O 1
ATOM 1962 N N . ARG A 1 254 ? -5.771 -8.409 -2.731 1.00 98.12 254 ARG A N 1
ATOM 1963 C CA . ARG A 1 254 ? -5.758 -6.969 -2.454 1.00 98.12 254 ARG A CA 1
ATOM 1964 C C . ARG A 1 254 ? -6.199 -6.106 -3.634 1.00 98.12 254 ARG A C 1
ATOM 1966 O O . ARG A 1 254 ? -6.316 -4.897 -3.455 1.00 98.12 254 ARG A O 1
ATOM 1973 N N . ILE A 1 255 ? -6.533 -6.673 -4.799 1.00 97.69 255 ILE A N 1
ATOM 1974 C CA . ILE A 1 255 ? -7.297 -5.934 -5.818 1.00 97.69 255 ILE A CA 1
ATOM 1975 C C . ILE A 1 255 ? -8.708 -5.660 -5.288 1.00 97.69 255 ILE A C 1
ATOM 1977 O O . ILE A 1 255 ? -9.207 -4.539 -5.433 1.00 97.69 255 ILE A O 1
ATOM 1981 N N . ASP A 1 256 ? -9.320 -6.632 -4.608 1.00 98.31 256 ASP A N 1
ATOM 1982 C CA . ASP A 1 256 ? -10.614 -6.436 -3.948 1.00 98.31 256 ASP A CA 1
ATOM 1983 C C . ASP A 1 256 ? -10.510 -5.483 -2.761 1.00 98.31 256 ASP A C 1
ATOM 1985 O O . ASP A 1 256 ? -11.317 -4.558 -2.644 1.00 98.31 256 ASP A O 1
ATOM 1989 N N . VAL A 1 257 ? -9.465 -5.623 -1.941 1.00 98.44 257 VAL A N 1
ATOM 1990 C CA . VAL A 1 257 ? -9.209 -4.703 -0.819 1.00 98.44 257 VAL A CA 1
ATOM 1991 C C . VAL A 1 257 ? -8.996 -3.269 -1.314 1.00 98.44 257 VAL A C 1
ATOM 1993 O O . VAL A 1 257 ? -9.603 -2.337 -0.790 1.00 98.44 257 VAL A O 1
ATOM 1996 N N . GLN A 1 258 ? -8.188 -3.065 -2.358 1.00 97.56 258 GLN A N 1
ATOM 1997 C CA . GLN A 1 258 ? -7.966 -1.745 -2.954 1.00 97.56 258 GLN A CA 1
ATOM 1998 C C . GLN A 1 258 ? -9.259 -1.149 -3.501 1.00 97.56 258 GLN A C 1
ATOM 2000 O O . GLN A 1 258 ? -9.516 0.038 -3.290 1.00 97.56 258 GLN A O 1
ATOM 2005 N N . SER A 1 259 ? -10.090 -1.963 -4.150 1.00 96.94 259 SER A N 1
ATOM 2006 C CA . SER A 1 259 ? -11.374 -1.510 -4.680 1.00 96.94 259 SER A CA 1
ATOM 2007 C C . SER A 1 259 ? -12.352 -1.148 -3.563 1.00 96.94 259 SER A C 1
ATOM 2009 O O . SER A 1 259 ? -13.034 -0.133 -3.663 1.00 96.94 259 SER A O 1
ATOM 2011 N N . PHE A 1 260 ? -12.379 -1.912 -2.468 1.00 98.25 260 PHE A N 1
ATOM 2012 C CA . PHE A 1 260 ? -13.169 -1.595 -1.279 1.00 98.25 260 PHE A CA 1
ATOM 2013 C C . PHE A 1 260 ? -12.758 -0.255 -0.664 1.00 98.25 260 PHE A C 1
ATOM 2015 O O . PHE A 1 260 ? -13.601 0.623 -0.482 1.00 98.25 260 PHE A O 1
ATOM 2022 N N . ILE A 1 261 ? -11.456 -0.064 -0.423 1.00 97.62 261 ILE A N 1
ATOM 2023 C CA . ILE A 1 261 ? -10.890 1.190 0.098 1.00 97.62 261 ILE A CA 1
ATOM 2024 C C . ILE A 1 261 ? -11.270 2.365 -0.807 1.00 97.62 261 ILE A C 1
ATOM 2026 O O . ILE A 1 261 ? -11.732 3.399 -0.325 1.00 97.62 261 ILE A O 1
ATOM 2030 N N . TRP A 1 262 ? -11.119 2.194 -2.123 1.00 95.69 262 TRP A N 1
ATOM 2031 C CA . TRP A 1 262 ? -11.448 3.214 -3.113 1.00 95.69 262 TRP A CA 1
ATOM 2032 C C . TRP A 1 262 ? -12.936 3.579 -3.112 1.00 95.69 262 TRP A C 1
ATOM 2034 O O . TRP A 1 262 ? -13.275 4.756 -3.027 1.00 95.69 262 TRP A O 1
ATOM 2044 N N . VAL A 1 263 ? -13.833 2.591 -3.149 1.00 95.06 263 VAL A N 1
ATOM 2045 C CA . VAL A 1 263 ? -15.286 2.824 -3.141 1.00 95.06 263 VAL A CA 1
ATOM 2046 C C . VAL A 1 263 ? -15.721 3.505 -1.847 1.00 95.06 263 VAL A C 1
ATOM 2048 O O . VAL A 1 263 ? -16.485 4.468 -1.867 1.00 95.06 263 VAL A O 1
ATOM 2051 N N . VAL A 1 264 ? -15.221 3.046 -0.701 1.00 95.81 264 VAL A N 1
ATOM 2052 C CA . VAL A 1 264 ? -15.584 3.641 0.585 1.00 95.81 264 VAL A CA 1
ATOM 2053 C C . VAL A 1 264 ? -15.066 5.079 0.675 1.00 95.81 264 VAL A C 1
ATOM 2055 O O . VAL A 1 264 ? -15.849 5.958 1.047 1.00 95.81 264 VAL A O 1
ATOM 2058 N N . GLY A 1 265 ? -13.809 5.337 0.305 1.00 91.12 265 GLY A N 1
ATOM 2059 C CA . GLY A 1 265 ? -13.175 6.656 0.408 1.00 91.12 265 GLY A CA 1
ATOM 2060 C C . GLY A 1 265 ? -13.652 7.677 -0.633 1.00 91.12 265 GLY A C 1
ATOM 2061 O O . GLY A 1 265 ? -14.000 8.809 -0.296 1.00 91.12 265 GLY A O 1
ATOM 2062 N N . GLU A 1 266 ? -13.769 7.295 -1.904 1.00 90.19 266 GLU A N 1
ATOM 2063 C CA . GLU A 1 266 ? -13.942 8.256 -3.008 1.00 90.19 266 GLU A CA 1
ATOM 2064 C C . GLU A 1 266 ? -15.344 8.312 -3.603 1.00 90.19 266 GLU A C 1
ATOM 2066 O O . GLU A 1 266 ? -15.762 9.388 -4.023 1.00 90.19 266 GLU A O 1
ATOM 2071 N N . TYR A 1 267 ? -16.128 7.229 -3.587 1.00 90.69 267 TYR A N 1
ATOM 2072 C CA . TYR A 1 267 ? -17.451 7.286 -4.218 1.00 90.69 267 TYR A CA 1
ATOM 2073 C C . TYR A 1 267 ? -18.361 8.275 -3.476 1.00 90.69 267 TYR A C 1
ATOM 2075 O O . TYR A 1 267 ? -18.308 8.410 -2.245 1.00 90.69 267 TYR A O 1
ATOM 2083 N N . ARG A 1 268 ? -19.189 8.987 -4.236 1.00 91.12 268 ARG A N 1
ATOM 2084 C CA . ARG A 1 268 ? -20.187 9.974 -3.798 1.00 91.12 268 ARG A CA 1
ATOM 2085 C C . ARG A 1 268 ? -21.567 9.566 -4.311 1.00 91.12 268 ARG A C 1
ATOM 2087 O O . ARG A 1 268 ? -21.695 8.557 -4.993 1.00 91.12 268 ARG A O 1
ATOM 2094 N N . GLU A 1 269 ? -22.615 10.301 -3.943 1.00 88.38 269 GLU A N 1
ATOM 2095 C CA . GLU A 1 269 ? -24.001 9.932 -4.286 1.00 88.38 269 GLU A CA 1
ATOM 2096 C C . GLU A 1 269 ? -24.233 9.795 -5.795 1.00 88.38 269 GLU A C 1
ATOM 2098 O O . GLU A 1 269 ? -24.971 8.907 -6.211 1.00 88.38 269 GLU A O 1
ATOM 2103 N N . GLU A 1 270 ? -23.530 10.580 -6.613 1.00 92.50 270 GLU A N 1
ATOM 2104 C CA . GLU A 1 270 ? -23.540 10.462 -8.077 1.00 92.50 270 GLU A CA 1
ATOM 2105 C C . GLU A 1 270 ? -23.028 9.113 -8.615 1.00 92.50 270 GLU A C 1
ATOM 2107 O O . GLU A 1 270 ? -23.271 8.778 -9.769 1.00 92.50 270 GLU A O 1
ATOM 2112 N N . ASN A 1 271 ? -22.321 8.328 -7.796 1.00 92.31 271 ASN A N 1
ATOM 2113 C CA . ASN A 1 271 ? -21.809 7.011 -8.169 1.00 92.31 271 ASN A CA 1
ATOM 2114 C C . ASN A 1 271 ? -22.735 5.863 -7.750 1.00 92.31 271 ASN A C 1
ATOM 2116 O O . ASN A 1 271 ? -22.341 4.698 -7.886 1.00 92.31 271 ASN A O 1
ATOM 2120 N N . LEU A 1 272 ? -23.920 6.152 -7.202 1.00 90.19 272 LEU A N 1
ATOM 2121 C CA . LEU A 1 272 ? -24.908 5.115 -6.913 1.00 90.19 272 LEU A CA 1
ATOM 2122 C C . LEU A 1 272 ? -25.370 4.424 -8.217 1.00 90.19 272 LEU A C 1
ATOM 2124 O O . LEU A 1 272 ? -25.328 5.049 -9.278 1.00 90.19 272 LEU A O 1
ATOM 2128 N N . PRO A 1 273 ? -25.721 3.125 -8.165 1.00 86.50 273 PRO A N 1
ATOM 2129 C CA . PRO A 1 273 ? -26.275 2.399 -9.308 1.00 86.50 273 PRO A CA 1
ATOM 2130 C C . PRO A 1 273 ? -27.573 2.979 -9.865 1.00 86.50 273 PRO A C 1
ATOM 2132 O O . PRO A 1 273 ? -28.363 3.538 -9.071 1.00 86.50 273 PRO A O 1
#

Foldseek 3Di:
DDWDWDDQPQKIWIKDQDPVCKIWIFIAHPNDTADDIDIGNDPVVSVQVRLLSVLCPFPLADALVVLVVLQCQLFPLACPGCQQPPCPHLLNLLLQLLVVCCVLAALVNLLQADLVSLQSVLVCLVVSSNDNCQVDPLLSVLLSVLSNPVVSQLSSLLSCVLVVVQVSSLVSNQVSSVVSHGDWQQSSQRVSCSNCLQQGAHDPPQLQLQLCSHNSGNLVPLDDRDRDVVNRVSVSVSLVVSCVSCVVSPDPGNSSSNSSSNSSRPDDPVSGD